Protein AF-0000000087712446 (afdb_homodimer)

Foldseek 3Di:
DPPPPAADEEEPLVCVVPVCVCVSPPSYHYHYQDPQLVVQLVVLQVQCVVVPHHDDSSVSSRQSVCLVVVHAAEDPDCRVVSSCVSPVSHHYHYDD/DPPPPAADEEEPLVCVVPVCVCVSPPSYHYHYQDPQLVVQLVVLQVQCVVVPHHDDSSVSSRQSVCLVVVHAAEDPDCRVVSSCVSPVSHHYHYDD

Radius of gyration: 17.97 Å; Cα contacts (8 Å, |Δi|>4): 271; chains: 2; bounding box: 41×55×54 Å

Nearest PDB structures (foldseek):
  1y82-assembly2_D  TM=8.405E-01  e=2.253E-04  Pyrococcus furiosus
  5ecw-assembly1_B  TM=8.403E-01  e=4.243E-04  Shigella flexneri
  5ecw-assembly1_A  TM=8.341E-01  e=5.466E-04  Shigella flexneri
  3tnd-assembly1_G  TM=8.362E-01  e=1.505E-03  Shigella flexneri
  3zvk-assembly1_B  TM=7.683E-01  e=2.200E-03  Rickettsia felis

InterPro domains:
  IPR029060 PIN-like domain superfamily [SSF88723] (7-86)

Solvent-accessible surface area (backbone atoms only — not comparable to full-atom values): 11220 Å² total; per-residue (Å²): 129,85,76,73,73,80,58,51,75,51,36,50,70,57,38,46,78,39,57,72,62,62,75,53,46,90,43,49,42,72,42,71,83,48,72,69,24,51,55,46,23,35,54,51,42,55,52,28,46,74,74,71,55,71,63,61,64,67,58,42,38,51,48,25,45,25,43,78,65,74,38,69,44,74,47,76,60,66,61,56,55,58,49,26,73,76,43,70,76,48,41,76,38,70,66,128,129,84,74,72,74,79,59,52,77,51,36,51,70,55,37,46,77,42,56,73,61,60,75,52,47,91,42,49,41,72,42,73,83,48,72,68,23,48,54,47,23,33,54,51,42,55,52,29,46,72,72,70,55,71,64,62,65,68,59,42,38,51,47,25,45,26,42,79,66,75,37,70,43,73,47,75,59,68,62,57,55,58,50,27,74,78,43,70,75,48,41,78,38,70,66,126

Structure (mmCIF, N/CA/C/O backbone):
data_AF-0000000087712446-model_v1
#
loop_
_entity.id
_entity.type
_entity.pdbx_description
1 polymer 'PIN domain-containing protein'
#
loop_
_atom_site.group_PDB
_atom_site.id
_atom_site.type_symbol
_atom_site.label_atom_id
_atom_site.label_alt_id
_atom_site.label_comp_id
_atom_site.label_asym_id
_atom_site.label_entity_id
_atom_site.label_seq_id
_atom_site.pdbx_PDB_ins_code
_atom_site.Cartn_x
_atom_site.Cartn_y
_atom_site.Cartn_z
_atom_site.occupancy
_atom_site.B_iso_or_equiv
_atom_site.auth_seq_id
_atom_site.auth_comp_id
_atom_site.auth_asym_id
_atom_site.auth_atom_id
_atom_site.pdbx_PDB_model_num
ATOM 1 N N . MET A 1 1 ? -7.48 21.234 33.156 1 54.44 1 MET A N 1
ATOM 2 C CA . MET A 1 1 ? -6.992 20.047 32.438 1 54.44 1 MET A CA 1
ATOM 3 C C . MET A 1 1 ? -7.168 20.203 30.938 1 54.44 1 MET A C 1
ATOM 5 O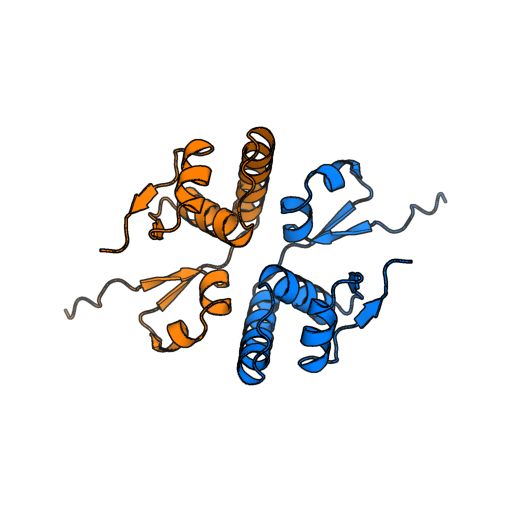 O . MET A 1 1 ? -8.297 20.312 30.453 1 54.44 1 MET A O 1
ATOM 9 N N . GLN A 1 2 ? -6.258 20.859 30.203 1 62.53 2 GLN A N 1
ATOM 10 C CA . GLN A 1 2 ? -6.379 21.219 28.781 1 62.53 2 GLN A CA 1
ATOM 11 C C . GLN A 1 2 ? -6.672 19.984 27.938 1 62.53 2 GLN A C 1
ATOM 13 O O . GLN A 1 2 ? -5.922 19 27.969 1 62.53 2 GLN A O 1
ATOM 18 N N . GLU A 1 3 ? -7.824 19.703 27.719 1 66.38 3 GLU A N 1
ATOM 19 C CA . GLU A 1 3 ? -8.281 18.562 26.953 1 66.38 3 GLU A CA 1
ATOM 20 C C . GLU A 1 3 ? -7.605 18.5 25.578 1 66.38 3 GLU A C 1
ATOM 22 O O . GLU A 1 3 ? -7.742 19.422 24.781 1 66.38 3 GLU A O 1
ATOM 27 N N . LYS A 1 4 ? -6.43 17.922 25.484 1 73.19 4 LYS A N 1
ATOM 28 C CA . LYS A 1 4 ? -5.766 17.812 24.188 1 73.19 4 LYS A CA 1
ATOM 29 C C . LYS A 1 4 ? -6.719 17.25 23.141 1 73.19 4 LYS A C 1
ATOM 31 O O . LYS A 1 4 ? -7.375 16.234 23.359 1 73.19 4 LYS A O 1
ATOM 36 N N . PRO A 1 5 ? -6.953 18.031 22.125 1 84.75 5 PRO A N 1
ATOM 37 C CA . PRO A 1 5 ? -7.836 17.547 21.062 1 84.75 5 PRO A CA 1
ATOM 38 C C . PRO A 1 5 ? -7.453 16.141 20.578 1 84.75 5 PRO A C 1
ATOM 40 O O . PRO A 1 5 ? -6.285 15.75 20.672 1 84.75 5 PRO A O 1
ATOM 43 N N . ASP A 1 6 ? -8.453 15.297 20.312 1 90.38 6 ASP A N 1
ATOM 44 C CA . ASP A 1 6 ? -8.227 13.977 19.734 1 90.38 6 ASP A CA 1
ATOM 45 C C . ASP A 1 6 ? -7.301 14.055 18.531 1 90.38 6 ASP A C 1
ATOM 47 O O . ASP A 1 6 ? -7.43 14.953 17.703 1 90.38 6 ASP A O 1
ATOM 51 N N . PRO A 1 7 ? -6.336 13.305 18.453 1 94.88 7 PRO A N 1
ATOM 52 C CA . PRO A 1 7 ? -5.422 13.344 17.312 1 94.88 7 PRO A CA 1
ATOM 53 C C . PRO A 1 7 ? -6.121 13.039 15.992 1 94.88 7 PRO A C 1
ATOM 55 O O . PRO A 1 7 ? -7.145 12.344 15.977 1 94.88 7 PRO A O 1
ATOM 58 N N . ILE A 1 8 ? -5.668 13.625 14.898 1 95.88 8 ILE A N 1
ATOM 59 C CA . ILE A 1 8 ? -6.043 13.219 13.555 1 95.88 8 ILE A CA 1
ATOM 60 C C . ILE A 1 8 ? -5.383 11.883 13.211 1 95.88 8 ILE A C 1
ATOM 62 O O . ILE A 1 8 ? -4.156 11.75 13.289 1 95.88 8 ILE A O 1
ATOM 66 N N . VAL A 1 9 ? -6.199 10.883 12.914 1 97.75 9 VAL A N 1
ATOM 67 C CA . VAL A 1 9 ? -5.68 9.547 12.633 1 97.75 9 VAL A CA 1
ATOM 68 C C . VAL A 1 9 ? -5.578 9.336 11.125 1 97.75 9 VAL A C 1
ATOM 70 O O . VAL A 1 9 ? -6.52 9.625 10.391 1 97.75 9 VAL A O 1
ATOM 73 N N . THR A 1 10 ? -4.496 8.867 10.688 1 97.81 10 THR A N 1
ATOM 74 C CA . THR A 1 10 ? -4.32 8.469 9.297 1 97.81 10 THR A CA 1
ATOM 75 C C . THR A 1 10 ? -3.393 7.258 9.195 1 97.81 10 THR A C 1
ATOM 77 O O . THR A 1 10 ? -3.135 6.582 10.195 1 97.81 10 THR A O 1
ATOM 80 N N . THR A 1 11 ? -2.992 6.812 8.039 1 98.56 11 THR A N 1
ATOM 81 C CA . THR A 1 11 ? -2.078 5.695 7.836 1 98.56 11 THR A CA 1
ATOM 82 C C . THR A 1 11 ? -0.792 6.16 7.16 1 98.56 11 THR A C 1
ATOM 84 O O . THR A 1 11 ? -0.763 7.223 6.535 1 98.56 11 THR A O 1
ATOM 87 N N . ILE A 1 12 ? 0.191 5.344 7.199 1 98.81 12 ILE A N 1
ATOM 88 C CA . ILE A 1 12 ? 1.468 5.664 6.57 1 98.81 12 ILE A CA 1
ATOM 89 C C . ILE A 1 12 ? 1.293 5.75 5.059 1 98.81 12 ILE A C 1
ATOM 91 O O . ILE A 1 12 ? 1.946 6.562 4.395 1 98.81 12 ILE A O 1
ATOM 95 N N . LEU A 1 13 ? 0.364 4.969 4.543 1 98.56 13 LEU A N 1
ATOM 96 C CA . LEU A 1 13 ? 0.126 5 3.105 1 98.56 13 LEU A CA 1
ATOM 97 C C . LEU A 1 13 ? -0.417 6.359 2.672 1 98.56 13 LEU A C 1
ATOM 99 O O . LEU A 1 13 ? -0.005 6.898 1.643 1 98.56 13 LEU A O 1
ATOM 103 N N . ASN A 1 14 ? -1.326 6.98 3.49 1 97.25 14 ASN A N 1
ATOM 104 C CA . ASN A 1 14 ? -1.856 8.305 3.191 1 97.25 14 ASN A CA 1
ATOM 105 C C . ASN A 1 14 ? -0.789 9.383 3.346 1 97.25 14 ASN A C 1
ATOM 107 O O . ASN A 1 14 ? -0.753 10.344 2.574 1 97.25 14 ASN A O 1
ATOM 111 N N . VAL A 1 15 ? 0.08 9.242 4.344 1 98.38 15 VAL A N 1
ATOM 112 C CA . VAL A 1 15 ? 1.173 10.188 4.547 1 98.38 15 VAL A CA 1
ATOM 113 C C . VAL A 1 15 ? 2.105 10.172 3.338 1 98.38 15 VAL A C 1
ATOM 115 O O . VAL A 1 15 ? 2.529 11.227 2.859 1 98.38 15 VAL A O 1
ATOM 118 N N . ILE A 1 16 ? 2.371 8.969 2.855 1 98.44 16 ILE A N 1
ATOM 119 C CA . ILE A 1 16 ? 3.25 8.812 1.701 1 98.44 16 ILE A CA 1
ATOM 120 C C . ILE A 1 16 ? 2.633 9.5 0.487 1 98.44 16 ILE A C 1
ATOM 122 O O . ILE A 1 16 ? 3.334 10.164 -0.281 1 98.44 16 ILE A O 1
ATOM 126 N N . GLU A 1 17 ? 1.334 9.391 0.291 1 96.25 17 GLU A N 1
ATOM 127 C CA . GLU A 1 17 ? 0.646 10 -0.843 1 96.25 17 GLU A CA 1
ATOM 128 C C . GLU A 1 17 ? 0.577 11.523 -0.694 1 96.25 17 GLU A C 1
ATOM 130 O O . GLU A 1 17 ? 0.557 12.25 -1.69 1 96.25 17 GLU A O 1
ATOM 135 N N . TYR A 1 18 ? 0.463 11.93 0.546 1 95.69 18 TYR A N 1
ATOM 136 C CA . TYR A 1 18 ? 0.348 13.352 0.845 1 95.69 18 TYR A CA 1
ATOM 137 C C . TYR A 1 18 ? 1.253 13.734 2.01 1 95.69 18 TYR A C 1
ATOM 139 O O . TYR A 1 18 ? 0.771 14.055 3.098 1 95.69 18 TYR A O 1
ATOM 147 N N . PRO A 1 19 ? 2.564 13.867 1.724 1 96.31 19 PRO A N 1
ATOM 148 C CA . PRO A 1 19 ? 3.553 14.102 2.779 1 96.31 19 PRO A CA 1
ATOM 149 C C . PRO A 1 19 ? 3.299 15.391 3.551 1 96.31 19 PRO A C 1
ATOM 151 O O . PRO A 1 19 ? 3.596 15.469 4.746 1 96.31 19 PRO A O 1
ATOM 154 N N . PRO A 1 20 ? 2.682 16.406 3.045 1 95 20 PRO A N 1
ATOM 155 C CA . PRO A 1 20 ? 2.451 17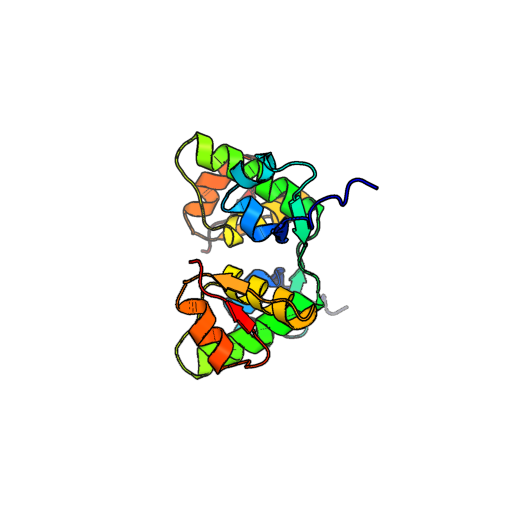.656 3.771 1 95 20 PRO A CA 1
ATOM 156 C C . PRO A 1 20 ? 1.632 17.453 5.043 1 95 20 PRO A C 1
ATOM 158 O O . PRO A 1 20 ? 1.646 18.312 5.934 1 95 20 PRO A O 1
ATOM 161 N N . ILE A 1 21 ? 0.891 16.359 5.156 1 96.75 21 ILE A N 1
ATOM 162 C CA . ILE A 1 21 ? 0.076 16.078 6.336 1 96.75 21 ILE A CA 1
ATOM 163 C C . ILE A 1 21 ? 0.973 15.961 7.566 1 96.75 21 ILE A C 1
ATOM 165 O O . ILE A 1 21 ? 0.502 16.094 8.695 1 96.75 21 ILE A O 1
ATOM 169 N N . LEU A 1 22 ? 2.252 15.719 7.379 1 96.25 22 LEU A N 1
ATOM 170 C CA . LEU A 1 22 ? 3.211 15.617 8.477 1 96.25 22 LEU A CA 1
ATOM 171 C C . LEU A 1 22 ? 3.324 16.938 9.227 1 96.25 22 LEU A C 1
ATOM 173 O O . LEU A 1 22 ? 3.812 16.969 10.359 1 96.25 22 LEU A O 1
ATOM 177 N N . ASP A 1 23 ? 2.887 17.984 8.602 1 96.31 23 ASP A N 1
ATOM 178 C CA . ASP A 1 23 ? 2.951 19.312 9.227 1 96.31 23 ASP A CA 1
ATOM 179 C C . ASP A 1 23 ? 2.049 19.375 10.461 1 96.31 23 ASP A C 1
ATOM 181 O O . ASP A 1 23 ? 2.201 20.266 11.297 1 96.31 23 ASP A O 1
ATOM 185 N N . LEU A 1 24 ? 1.159 18.453 10.539 1 96.12 24 LEU A N 1
ATOM 186 C CA . LEU A 1 24 ? 0.282 18.391 11.703 1 96.12 24 LEU A CA 1
ATOM 187 C C . LEU A 1 24 ? 1.06 17.984 12.953 1 96.12 24 LEU A C 1
ATOM 189 O O . LEU A 1 24 ? 0.589 18.188 14.07 1 96.12 24 LEU A O 1
ATOM 193 N N . GLY A 1 25 ? 2.156 17.422 12.797 1 94.38 25 GLY A N 1
ATOM 194 C CA . GLY A 1 25 ? 3.049 17.109 13.898 1 94.38 25 GLY A CA 1
ATOM 195 C C . GLY A 1 25 ? 2.418 16.203 14.938 1 94.38 25 GLY A C 1
ATOM 196 O O . GLY A 1 25 ? 1.869 15.148 14.602 1 94.38 25 GLY A O 1
ATOM 197 N N . GLY A 1 26 ? 2.475 16.734 16.172 1 93.75 26 GLY A N 1
ATOM 198 C CA . GLY A 1 26 ? 2.027 15.953 17.312 1 93.75 26 GLY A CA 1
ATOM 199 C C . GLY A 1 26 ? 0.537 15.672 17.297 1 93.75 26 GLY A C 1
ATOM 200 O O . GLY A 1 26 ? 0.047 14.844 18.078 1 93.75 26 GLY A O 1
ATOM 201 N N . LYS A 1 27 ? -0.217 16.266 16.484 1 96.31 27 LYS A N 1
ATOM 202 C CA . LYS A 1 27 ? -1.658 16.062 16.375 1 96.31 27 LYS A CA 1
ATOM 203 C C . LYS A 1 27 ? -1.974 14.875 15.461 1 96.31 27 LYS A C 1
ATOM 205 O O . LYS A 1 27 ? -3.131 14.461 15.352 1 96.31 27 LYS A O 1
ATOM 210 N N . LEU A 1 28 ? -0.964 14.375 14.82 1 97.44 28 LEU A N 1
ATOM 211 C CA . LEU A 1 28 ? -1.136 13.312 13.828 1 97.44 28 LEU A CA 1
ATOM 212 C C . LEU A 1 28 ? -0.778 11.953 14.422 1 97.44 28 LEU A C 1
ATOM 214 O O . LEU A 1 28 ? 0.267 11.805 15.055 1 97.44 28 LEU A O 1
ATOM 218 N N . LEU A 1 29 ? -1.664 11.008 14.297 1 97.62 29 LEU A N 1
ATOM 219 C CA . LEU A 1 29 ? -1.385 9.609 14.586 1 97.62 29 LEU A CA 1
ATOM 220 C C . LEU A 1 29 ? -1.364 8.781 13.305 1 97.62 29 LEU A C 1
ATOM 222 O O . LEU A 1 29 ? -2.357 8.734 12.578 1 97.62 29 LEU A O 1
ATOM 226 N N . VAL A 1 30 ? -0.281 8.125 13.086 1 98.5 30 VAL A N 1
ATOM 227 C CA . VAL A 1 30 ? -0.092 7.402 11.836 1 98.5 30 VAL A CA 1
ATOM 228 C C . VAL A 1 30 ? -0.141 5.898 12.094 1 98.5 30 VAL A C 1
ATOM 230 O O . VAL A 1 30 ? 0.651 5.371 12.875 1 98.5 30 VAL A O 1
ATOM 233 N N . ILE A 1 31 ? -0.982 5.211 11.445 1 98.62 31 ILE A N 1
ATOM 234 C CA . ILE A 1 31 ? -1.147 3.766 11.57 1 98.62 31 ILE A CA 1
ATOM 235 C C . ILE A 1 31 ? -0.39 3.061 10.445 1 98.62 31 ILE A C 1
ATOM 237 O O . ILE A 1 31 ? -0.459 3.473 9.289 1 98.62 31 ILE A O 1
ATOM 241 N N . TYR A 1 32 ? 0.349 2.053 10.766 1 98.81 32 TYR A N 1
ATOM 242 C CA . TYR A 1 32 ? 0.987 1.162 9.805 1 98.81 32 TYR A CA 1
ATOM 243 C C . TYR A 1 32 ? 0.174 -0.114 9.617 1 98.81 32 TYR A C 1
ATOM 245 O O . TYR A 1 32 ? -0.358 -0.665 10.586 1 98.81 32 TYR A O 1
ATOM 253 N N . PRO A 1 33 ? 0.073 -0.553 8.352 1 98.75 33 PRO A N 1
ATOM 254 C CA . PRO A 1 33 ? -0.663 -1.803 8.141 1 98.75 33 PRO A CA 1
ATOM 255 C C . PRO A 1 33 ? 0.001 -2.998 8.828 1 98.75 33 PRO A C 1
ATOM 257 O O . PRO A 1 33 ? 1.23 -3.07 8.891 1 98.75 33 PRO A O 1
ATOM 260 N N . THR A 1 34 ? -0.783 -3.934 9.281 1 98.56 34 THR A N 1
ATOM 261 C CA . THR A 1 34 ? -0.332 -5.203 9.844 1 98.56 34 THR A CA 1
ATOM 262 C C . THR A 1 34 ? -0.577 -6.348 8.867 1 98.56 34 THR A C 1
ATOM 264 O O . THR A 1 34 ? -1.21 -6.156 7.824 1 98.56 34 THR A O 1
ATOM 267 N N . LYS A 1 35 ? 0.029 -7.48 9.25 1 98.5 35 LYS A N 1
ATOM 268 C CA . LYS A 1 35 ? -0.228 -8.672 8.453 1 98.5 35 LYS A CA 1
ATOM 269 C C . LYS A 1 35 ? -1.726 -8.945 8.328 1 98.5 35 LYS A C 1
ATOM 271 O O . LYS A 1 35 ? -2.213 -9.289 7.25 1 98.5 35 LYS A O 1
ATOM 276 N N . GLU A 1 36 ? -2.461 -8.773 9.43 1 98.69 36 GLU A N 1
ATOM 277 C CA . GLU A 1 36 ? -3.904 -9 9.438 1 98.69 36 GLU A CA 1
ATOM 278 C C . GLU A 1 36 ? -4.617 -8.031 8.492 1 98.69 36 GLU A C 1
ATOM 280 O O . GLU A 1 36 ? -5.605 -8.398 7.852 1 98.69 36 GLU A O 1
ATOM 285 N N . ASP A 1 37 ? -4.133 -6.828 8.43 1 98.88 37 ASP A N 1
ATOM 286 C CA . ASP A 1 37 ? -4.715 -5.859 7.504 1 98.88 37 ASP A CA 1
ATOM 287 C C . ASP A 1 37 ? -4.547 -6.316 6.055 1 98.88 37 ASP A C 1
ATOM 289 O O . ASP A 1 37 ? -5.477 -6.203 5.254 1 98.88 37 ASP A O 1
ATOM 293 N N . TYR A 1 38 ? -3.412 -6.848 5.715 1 98.88 38 TYR A N 1
ATOM 294 C CA . TYR A 1 38 ? -3.156 -7.293 4.352 1 98.88 38 TYR A CA 1
ATOM 295 C C . TYR A 1 38 ? -3.979 -8.531 4.02 1 98.88 38 TYR A C 1
ATOM 297 O O . TYR A 1 38 ? -4.449 -8.688 2.889 1 98.88 38 TYR A O 1
ATOM 305 N N . GLU A 1 39 ? -4.082 -9.398 5 1 98.69 39 GLU A N 1
ATOM 306 C CA . GLU A 1 39 ? -4.887 -10.594 4.77 1 98.69 39 GLU A CA 1
ATOM 307 C C . GLU A 1 39 ? -6.34 -10.234 4.477 1 98.69 39 GLU A C 1
ATOM 309 O O . GLU A 1 39 ? -6.953 -10.805 3.568 1 98.69 39 GLU A O 1
ATOM 314 N N . LEU A 1 40 ? -6.832 -9.336 5.254 1 98.88 40 LEU A N 1
ATOM 315 C CA . LEU A 1 40 ? -8.188 -8.867 4.977 1 98.88 40 LEU A CA 1
ATOM 316 C C . LEU A 1 40 ? -8.258 -8.188 3.613 1 98.88 40 LEU A C 1
ATOM 318 O O . LEU A 1 40 ? -9.211 -8.383 2.861 1 98.88 40 LEU A O 1
ATOM 322 N N . THR A 1 41 ? -7.27 -7.359 3.273 1 98.88 41 THR A N 1
ATOM 323 C CA . THR A 1 41 ? -7.199 -6.688 1.981 1 98.88 41 THR A CA 1
ATOM 324 C C . THR A 1 41 ? -7.27 -7.699 0.842 1 98.88 41 THR A C 1
ATOM 326 O O . THR A 1 41 ? -8.016 -7.508 -0.121 1 98.88 41 THR A O 1
ATOM 329 N N . LEU A 1 42 ? -6.512 -8.758 0.997 1 98.81 42 LEU A N 1
ATOM 330 C CA . LEU A 1 42 ? -6.488 -9.797 -0.029 1 98.81 42 LEU A CA 1
ATOM 331 C C . LEU A 1 42 ? -7.871 -10.406 -0.219 1 98.81 42 LEU A C 1
ATOM 333 O O . LEU A 1 42 ? -8.328 -10.578 -1.351 1 98.81 42 LEU A O 1
ATOM 337 N N . ARG A 1 43 ? -8.523 -10.695 0.861 1 98.56 43 ARG A N 1
ATOM 338 C CA . ARG A 1 43 ? -9.859 -11.273 0.799 1 98.56 43 ARG A CA 1
ATOM 339 C C . ARG A 1 43 ? -10.828 -10.32 0.102 1 98.56 43 ARG A C 1
ATOM 341 O O . ARG A 1 43 ? -11.594 -10.742 -0.775 1 98.56 43 ARG A O 1
ATOM 348 N N . ILE A 1 44 ? -10.805 -9.117 0.482 1 98.62 44 ILE A N 1
ATOM 349 C CA . ILE A 1 44 ? -11.703 -8.117 -0.089 1 98.62 44 ILE A CA 1
ATOM 350 C C . ILE A 1 44 ? -11.406 -7.945 -1.577 1 98.62 44 ILE A C 1
ATOM 352 O O . ILE A 1 44 ? -12.32 -7.875 -2.396 1 98.62 44 ILE A O 1
ATOM 356 N N . MET A 1 45 ? -10.109 -7.902 -1.952 1 98.31 45 MET A N 1
ATOM 357 C CA . MET A 1 45 ? -9.719 -7.746 -3.352 1 98.31 45 MET A CA 1
ATOM 358 C C . MET A 1 45 ? -10.211 -8.922 -4.188 1 98.31 45 MET A C 1
ATOM 360 O O . MET A 1 45 ? -10.672 -8.742 -5.316 1 98.31 45 MET A O 1
ATOM 364 N N . ILE A 1 46 ? -10.117 -10.102 -3.666 1 97.88 46 ILE A N 1
ATOM 365 C CA . ILE A 1 46 ? -10.602 -11.281 -4.367 1 97.88 46 ILE A CA 1
ATOM 366 C C . ILE A 1 46 ? -12.094 -11.141 -4.66 1 97.88 46 ILE A C 1
ATOM 368 O O . ILE A 1 46 ? -12.539 -11.414 -5.777 1 97.88 46 ILE A O 1
ATOM 372 N N . GLU A 1 47 ? -12.852 -10.672 -3.695 1 97.81 47 GLU A N 1
ATOM 373 C CA . GLU A 1 47 ? -14.281 -10.484 -3.873 1 97.81 47 GLU A CA 1
ATOM 374 C C . GLU A 1 47 ? -14.578 -9.367 -4.871 1 97.81 47 GLU A C 1
ATOM 376 O O . GLU A 1 47 ? -15.484 -9.484 -5.699 1 97.81 47 GLU A O 1
ATOM 381 N N . LEU A 1 48 ? -13.859 -8.258 -4.754 1 97.88 48 LEU A N 1
ATOM 382 C CA . LEU A 1 48 ? -14.039 -7.148 -5.684 1 97.88 48 LEU A CA 1
ATOM 383 C C . LEU A 1 48 ? -13.797 -7.598 -7.121 1 97.88 48 LEU A C 1
ATOM 385 O O . LEU A 1 48 ? -14.539 -7.211 -8.031 1 97.88 48 LEU A O 1
ATOM 389 N N . ARG A 1 49 ? -12.797 -8.359 -7.297 1 96.62 49 ARG A N 1
ATOM 390 C CA . ARG A 1 49 ? -12.484 -8.859 -8.633 1 96.62 49 ARG A CA 1
ATOM 391 C C . ARG A 1 49 ? -13.602 -9.766 -9.148 1 96.62 49 ARG A C 1
ATOM 393 O O . ARG A 1 49 ? -13.953 -9.711 -10.328 1 96.62 49 ARG A O 1
ATOM 400 N N . LYS A 1 50 ? -14.133 -10.562 -8.297 1 96.38 50 LYS A N 1
ATOM 401 C CA . LYS A 1 50 ? -15.219 -11.477 -8.664 1 96.38 50 LYS A CA 1
ATOM 402 C C . LYS A 1 50 ? -16.422 -10.703 -9.203 1 96.38 50 LYS A C 1
ATOM 404 O O . LYS A 1 50 ? -17.094 -11.164 -10.133 1 96.38 50 LYS A O 1
ATOM 409 N N . VAL A 1 51 ? -16.656 -9.586 -8.633 1 95.81 51 VAL A N 1
ATOM 410 C CA . VAL A 1 51 ? -17.859 -8.844 -9.016 1 95.81 51 VAL A CA 1
ATOM 411 C C . VAL A 1 51 ? -17.5 -7.809 -10.078 1 95.81 51 VAL A C 1
ATOM 413 O O . VAL A 1 51 ? -18.328 -6.957 -10.422 1 95.81 51 VAL A O 1
ATOM 416 N N . GLY A 1 52 ? -16.25 -7.703 -10.516 1 94.94 52 GLY A N 1
ATOM 417 C CA . GLY A 1 52 ? -15.836 -6.922 -11.672 1 94.94 52 GLY A CA 1
ATOM 418 C C . GLY A 1 52 ? -15.508 -5.48 -11.328 1 94.94 52 GLY A C 1
ATOM 419 O O . GLY A 1 52 ? -15.625 -4.594 -12.18 1 94.94 52 GLY A O 1
ATOM 420 N N . THR A 1 53 ? -15.188 -5.191 -10.055 1 94.81 53 THR A N 1
ATOM 421 C CA . THR A 1 53 ? -14.906 -3.822 -9.641 1 94.81 53 THR A CA 1
ATOM 422 C C . THR A 1 53 ? -13.641 -3.756 -8.805 1 94.81 53 THR A C 1
ATOM 424 O O . THR A 1 53 ? -13.68 -3.35 -7.637 1 94.81 53 THR A O 1
ATOM 427 N N . PRO A 1 54 ? -12.523 -4.219 -9.422 1 94.38 54 PRO A N 1
ATOM 428 C CA . PRO A 1 54 ? -11.297 -4.059 -8.641 1 94.38 54 PRO A CA 1
ATOM 429 C C . PRO A 1 54 ? -10.977 -2.598 -8.336 1 94.38 54 PRO A C 1
ATOM 431 O O . PRO A 1 54 ? -11.219 -1.722 -9.172 1 94.38 54 PRO A O 1
ATOM 434 N N . VAL A 1 55 ? -10.508 -2.281 -7.109 1 96.06 55 VAL A N 1
ATOM 435 C CA . VAL A 1 55 ? -10.219 -0.948 -6.59 1 96.06 55 VAL A CA 1
ATOM 436 C C . VAL A 1 55 ? -8.727 -0.815 -6.293 1 96.06 55 VAL A C 1
ATOM 438 O O . VAL A 1 55 ? -8.023 -1.818 -6.184 1 96.06 55 VAL A O 1
ATOM 441 N N . ASN A 1 56 ? -8.258 0.365 -6.254 1 95.81 56 ASN A N 1
ATOM 442 C CA . ASN A 1 56 ? -6.863 0.629 -5.895 1 95.81 56 ASN A CA 1
ATOM 443 C C . ASN A 1 56 ? -6.477 -0.071 -4.594 1 95.81 56 ASN A C 1
ATOM 445 O O . ASN A 1 56 ? -7.211 -0.005 -3.607 1 95.81 56 ASN A O 1
ATOM 449 N N . VAL A 1 57 ? -5.336 -0.766 -4.637 1 97.69 57 VAL A N 1
ATOM 450 C CA . VAL A 1 57 ? -4.914 -1.583 -3.502 1 97.69 57 VAL A CA 1
ATOM 451 C C . VAL A 1 57 ? -4.77 -0.709 -2.258 1 97.69 57 VAL A C 1
ATOM 453 O O . VAL A 1 57 ? -5.129 -1.127 -1.154 1 97.69 57 VA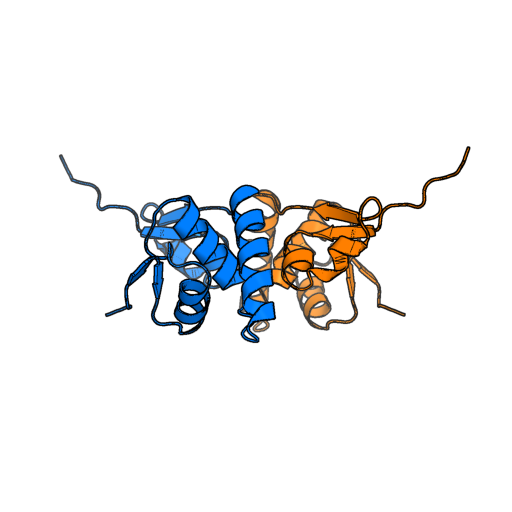L A O 1
ATOM 456 N N . VAL A 1 58 ? -4.25 0.509 -2.402 1 98 58 VAL A N 1
ATOM 457 C CA . VAL A 1 58 ? -4.043 1.396 -1.264 1 98 58 VAL A CA 1
ATOM 458 C C . VAL A 1 58 ? -5.379 1.67 -0.573 1 98 58 VAL A C 1
ATOM 460 O O . VAL A 1 58 ? -5.473 1.617 0.655 1 98 58 VAL A O 1
ATOM 463 N N . ASP A 1 59 ? -6.41 1.878 -1.291 1 98.06 59 ASP A N 1
ATOM 464 C CA . ASP A 1 59 ? -7.73 2.133 -0.725 1 98.06 59 ASP A CA 1
ATOM 465 C C . ASP A 1 59 ? -8.258 0.907 0.018 1 98.06 59 ASP A C 1
ATOM 467 O O . ASP A 1 59 ? -8.891 1.035 1.066 1 98.06 59 ASP A O 1
ATOM 471 N N . VAL A 1 60 ? -8.016 -0.269 -0.556 1 98.75 60 VAL A N 1
ATOM 472 C CA . VAL A 1 60 ? -8.5 -1.479 0.098 1 98.75 60 VAL A CA 1
ATOM 473 C C . VAL A 1 60 ? -7.727 -1.716 1.391 1 98.75 60 VAL A C 1
ATOM 475 O O . VAL A 1 60 ? -8.297 -2.148 2.396 1 98.75 60 VAL A O 1
ATOM 478 N N . VAL A 1 61 ? -6.441 -1.454 1.384 1 98.88 61 VAL A N 1
ATOM 479 C CA . VAL A 1 61 ? -5.648 -1.565 2.605 1 98.88 61 VAL A CA 1
ATOM 480 C C . VAL A 1 61 ? -6.188 -0.601 3.658 1 98.88 61 VAL A C 1
ATOM 482 O O . VAL A 1 61 ? -6.359 -0.976 4.82 1 98.88 61 VAL A O 1
ATOM 485 N N . LEU A 1 62 ? -6.457 0.646 3.236 1 98.69 62 LEU A N 1
ATOM 486 C CA . LEU A 1 62 ? -7.02 1.63 4.156 1 98.69 62 LEU A CA 1
ATOM 487 C C . LEU A 1 62 ? -8.328 1.133 4.75 1 98.69 62 LEU A C 1
ATOM 489 O O . LEU A 1 62 ? -8.547 1.224 5.961 1 98.69 62 LEU A O 1
ATOM 493 N N . ALA A 1 63 ? -9.18 0.632 3.926 1 98.88 63 ALA A N 1
ATOM 494 C CA . ALA A 1 63 ? -10.453 0.087 4.387 1 98.88 63 ALA A CA 1
ATOM 495 C C .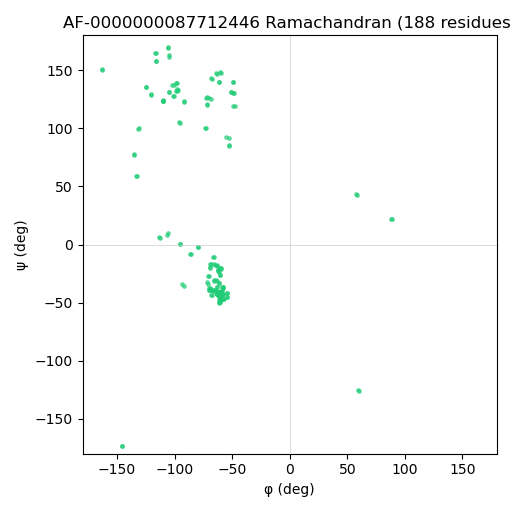 ALA A 1 63 ? -10.234 -1.065 5.363 1 98.88 63 ALA A C 1
ATOM 497 O O . ALA A 1 63 ? -10.914 -1.156 6.387 1 98.88 63 ALA A O 1
ATOM 498 N N . SER A 1 64 ? -9.312 -1.949 5.035 1 98.94 64 SER A N 1
ATOM 499 C CA . SER A 1 64 ? -9.008 -3.098 5.887 1 98.94 64 SER A CA 1
ATOM 500 C C . SER A 1 64 ? -8.523 -2.654 7.262 1 98.94 64 SER A C 1
ATOM 502 O O . SER A 1 64 ? -8.914 -3.23 8.281 1 98.94 64 SER A O 1
ATOM 504 N N . ILE A 1 65 ? -7.68 -1.621 7.277 1 98.94 65 ILE A N 1
ATOM 505 C CA . ILE A 1 65 ? -7.211 -1.053 8.539 1 98.94 65 ILE A CA 1
ATOM 506 C C . ILE A 1 65 ? -8.398 -0.534 9.344 1 98.94 65 ILE A C 1
ATOM 508 O O . ILE A 1 65 ? -8.508 -0.809 10.539 1 98.94 65 ILE A O 1
ATOM 512 N N . ALA A 1 66 ? -9.242 0.245 8.711 1 98.81 66 ALA A N 1
ATOM 513 C CA . ALA A 1 66 ? -10.406 0.815 9.383 1 98.81 66 ALA A CA 1
ATOM 514 C C . ALA A 1 66 ? -11.312 -0.282 9.945 1 98.81 66 ALA A C 1
ATOM 516 O O . ALA A 1 66 ? -11.734 -0.218 11.102 1 98.81 66 ALA A O 1
ATOM 517 N N . ILE A 1 67 ? -11.609 -1.297 9.148 1 98.88 67 ILE A N 1
ATOM 518 C CA . ILE A 1 67 ? -12.484 -2.395 9.547 1 98.88 67 ILE A CA 1
ATOM 519 C C . ILE A 1 67 ? -11.883 -3.125 10.742 1 98.88 67 ILE A C 1
ATOM 521 O O . ILE A 1 67 ? -12.562 -3.344 11.75 1 98.88 67 ILE A O 1
ATOM 525 N N . ASN A 1 68 ? -10.562 -3.492 10.625 1 98.81 68 ASN A N 1
ATOM 526 C CA . ASN A 1 68 ? -9.898 -4.266 11.672 1 98.81 68 ASN A CA 1
ATOM 527 C C . ASN A 1 68 ? -9.859 -3.504 12.992 1 98.81 68 ASN A C 1
ATOM 529 O O . ASN A 1 68 ? -9.773 -4.113 14.062 1 98.81 68 ASN A O 1
ATOM 533 N N . ARG A 1 69 ? -9.969 -2.219 12.914 1 98.5 69 ARG A N 1
ATOM 534 C CA . ARG A 1 69 ? -9.828 -1.412 14.125 1 98.5 69 ARG A CA 1
ATOM 535 C C . ARG A 1 69 ? -11.148 -0.735 14.484 1 98.5 69 ARG A C 1
ATOM 537 O O . ARG A 1 69 ? -11.188 0.145 15.344 1 98.5 69 ARG A O 1
ATOM 544 N N . ASN A 1 70 ? -12.227 -1.061 13.773 1 98.31 70 ASN A N 1
ATOM 545 C CA . ASN A 1 70 ? -13.555 -0.496 13.992 1 98.31 70 ASN A CA 1
ATOM 546 C C . ASN A 1 70 ? -13.547 1.025 13.875 1 98.31 70 ASN A C 1
ATOM 548 O O . ASN A 1 70 ? -14.094 1.722 14.727 1 98.31 70 ASN A O 1
ATOM 552 N N . MET A 1 71 ? -12.883 1.47 12.922 1 98.25 71 MET A N 1
ATOM 553 C CA . MET A 1 71 ? -12.805 2.9 12.641 1 98.25 71 MET A CA 1
ATOM 554 C C . MET A 1 71 ? -13.656 3.268 11.438 1 98.25 71 MET A C 1
ATOM 556 O O . MET A 1 71 ? -14.016 2.402 10.633 1 98.25 71 MET A O 1
ATOM 560 N N . VAL A 1 72 ? -13.945 4.543 11.352 1 98.25 72 VAL A N 1
ATOM 561 C CA . VAL A 1 72 ? -14.711 5.078 10.227 1 98.25 72 VAL A CA 1
ATOM 562 C C . VAL A 1 72 ? -13.766 5.742 9.227 1 98.25 72 VAL A C 1
ATOM 564 O O . VAL A 1 72 ? -12.828 6.438 9.617 1 98.25 72 VAL A O 1
ATOM 567 N N . VAL A 1 73 ? -13.961 5.535 7.969 1 98.19 73 VAL A N 1
ATOM 568 C CA . VAL A 1 73 ? -13.211 6.219 6.922 1 98.19 73 VAL A CA 1
ATOM 569 C C . VAL A 1 73 ? -13.945 7.484 6.496 1 98.19 73 VAL A C 1
ATOM 571 O O . VAL A 1 73 ? -15.125 7.43 6.129 1 98.19 73 VAL A O 1
ATOM 574 N N . VAL A 1 74 ? -13.266 8.578 6.598 1 97.25 74 VAL A N 1
ATOM 575 C CA . VAL A 1 74 ? -13.836 9.836 6.125 1 97.25 74 VAL A CA 1
ATOM 576 C C . VAL A 1 74 ? -13.352 10.117 4.707 1 97.25 74 VAL A C 1
ATOM 578 O O . VAL A 1 74 ? -12.172 10.43 4.496 1 97.25 74 VAL A O 1
ATOM 581 N N . SER A 1 75 ? -14.148 9.938 3.754 1 96.38 75 SER A N 1
ATOM 582 C CA . SER A 1 75 ? -13.789 10.07 2.348 1 96.38 75 SER A CA 1
ATOM 583 C C . SER A 1 75 ? -15.023 10.211 1.471 1 96.38 75 SER A C 1
ATOM 585 O O . SER A 1 75 ? -16.109 9.734 1.831 1 96.38 75 SER A O 1
ATOM 587 N N . ASN A 1 76 ? -14.867 10.938 0.327 1 96.31 76 ASN A N 1
ATOM 588 C CA . ASN A 1 76 ? -15.93 10.992 -0.669 1 96.31 76 ASN A CA 1
ATOM 589 C C . ASN A 1 76 ? -15.594 10.156 -1.898 1 96.31 76 ASN A C 1
ATOM 591 O O . ASN A 1 76 ? -16.25 10.273 -2.934 1 96.31 76 ASN A O 1
ATOM 595 N N . ASP A 1 77 ? -14.562 9.367 -1.862 1 96.06 77 ASP A N 1
ATOM 596 C CA . ASP A 1 77 ? -14.148 8.531 -2.988 1 96.06 77 ASP A CA 1
ATOM 597 C C . ASP A 1 77 ? -15.109 7.355 -3.176 1 96.06 77 ASP A C 1
ATOM 599 O O . ASP A 1 77 ? -15.344 6.578 -2.246 1 96.06 77 ASP A O 1
ATOM 603 N N . LYS A 1 78 ? -15.648 7.176 -4.355 1 95.88 78 LYS A N 1
ATOM 604 C CA . LYS A 1 78 ? -16.625 6.137 -4.68 1 95.88 78 LYS A CA 1
ATOM 605 C C . LYS A 1 78 ? -16.016 4.746 -4.488 1 95.88 78 LYS A C 1
ATOM 607 O O . LYS A 1 78 ? -16.75 3.77 -4.309 1 95.88 78 LYS A O 1
ATOM 612 N N . ASP A 1 79 ? -14.734 4.609 -4.508 1 96.88 79 ASP A N 1
ATOM 613 C CA . ASP A 1 79 ? -14.062 3.326 -4.32 1 96.88 79 ASP A CA 1
ATOM 614 C C . ASP A 1 79 ? -14.445 2.695 -2.98 1 96.88 79 ASP A C 1
ATOM 616 O O . ASP A 1 79 ? -14.625 1.48 -2.891 1 96.88 79 ASP A O 1
ATOM 620 N N . PHE A 1 80 ? -14.594 3.521 -1.999 1 97.94 80 PHE A N 1
ATOM 621 C CA . PHE A 1 80 ? -14.922 2.984 -0.683 1 97.94 80 PHE A CA 1
ATOM 622 C C . PHE A 1 80 ? -16.344 2.441 -0.654 1 97.94 80 PHE A C 1
ATOM 624 O O . PHE A 1 80 ? -16.641 1.502 0.087 1 97.94 80 PHE A O 1
ATOM 631 N N . GLU A 1 81 ? -17.156 3.02 -1.521 1 97 81 GLU A N 1
ATOM 632 C CA . GLU A 1 81 ? -18.5 2.471 -1.631 1 97 81 GLU A CA 1
ATOM 633 C C . GLU A 1 81 ? -18.484 1.077 -2.252 1 97 81 GLU A C 1
ATOM 635 O O . GLU A 1 81 ? -19.25 0.201 -1.848 1 97 81 GLU A O 1
ATOM 640 N N . PHE A 1 82 ? -17.672 0.877 -3.203 1 97.88 82 PHE A N 1
ATOM 641 C CA . PHE A 1 82 ? -17.531 -0.447 -3.797 1 97.88 82 PHE A CA 1
ATOM 642 C C . PHE A 1 82 ? -17 -1.444 -2.771 1 97.88 82 PHE A C 1
ATOM 644 O O . PHE A 1 82 ? -17.469 -2.588 -2.719 1 97.88 82 PHE A O 1
ATOM 651 N N . ILE A 1 83 ? -16 -1.002 -1.975 1 98.56 83 ILE A N 1
ATOM 652 C CA . ILE A 1 83 ? -15.445 -1.862 -0.935 1 98.56 83 ILE A CA 1
ATOM 653 C C . ILE A 1 83 ? -16.531 -2.221 0.072 1 98.56 83 ILE A C 1
ATOM 655 O O . ILE A 1 83 ? -16.672 -3.381 0.47 1 98.56 83 ILE A O 1
ATOM 659 N N . LYS A 1 84 ? -17.328 -1.245 0.447 1 98.12 84 LYS A N 1
ATOM 660 C CA . LYS A 1 84 ? -18.375 -1.445 1.444 1 98.12 84 LYS A CA 1
ATOM 661 C C . LYS A 1 84 ? -19.391 -2.471 0.967 1 98.12 84 LYS A C 1
ATOM 663 O O . LYS A 1 84 ? -19.953 -3.211 1.773 1 98.12 84 LYS A O 1
ATOM 668 N N . LYS A 1 85 ? -19.625 -2.523 -0.273 1 97.31 85 LYS A N 1
ATOM 669 C CA . LYS A 1 85 ? -20.562 -3.482 -0.836 1 97.31 85 LYS A CA 1
ATOM 670 C C . LYS A 1 85 ? -20.094 -4.914 -0.618 1 97.31 85 LYS A C 1
ATOM 672 O O . LYS A 1 85 ? -20.906 -5.828 -0.456 1 97.31 85 LYS A O 1
ATOM 677 N N . VAL A 1 86 ? -18.781 -5.141 -0.582 1 97.56 86 VAL A N 1
ATOM 678 C CA . VAL A 1 86 ? -18.203 -6.473 -0.453 1 97.56 86 VAL A CA 1
ATOM 679 C C . VAL A 1 86 ? -17.969 -6.793 1.021 1 97.56 86 VAL A C 1
ATOM 681 O O . VAL A 1 86 ? -18.031 -7.957 1.426 1 97.56 86 VAL A O 1
ATOM 684 N N . ASP A 1 87 ? -17.609 -5.809 1.783 1 98.38 87 ASP A N 1
ATOM 685 C CA . ASP A 1 87 ? -17.453 -5.934 3.229 1 98.38 87 ASP A CA 1
ATOM 686 C C . ASP A 1 87 ? -18.188 -4.809 3.961 1 98.38 87 ASP A C 1
ATOM 688 O O . ASP A 1 87 ? -17.625 -3.727 4.156 1 98.38 87 ASP A O 1
ATOM 692 N N . ASN A 1 88 ? -19.344 -5.098 4.465 1 98.31 88 ASN A N 1
ATOM 693 C CA . ASN A 1 88 ? -20.25 -4.078 4.984 1 98.31 88 ASN A CA 1
ATOM 694 C C . ASN A 1 88 ? -19.844 -3.631 6.387 1 98.31 88 ASN A C 1
ATOM 696 O O . ASN A 1 88 ? -20.5 -2.775 6.98 1 98.31 88 ASN A O 1
ATOM 700 N N . ARG A 1 89 ? -18.828 -4.242 6.898 1 98.81 89 ARG A N 1
ATOM 701 C CA . ARG A 1 89 ? -18.312 -3.775 8.18 1 98.81 89 ARG A CA 1
ATOM 702 C C . ARG A 1 89 ? -17.656 -2.406 8.039 1 98.81 89 ARG A C 1
ATOM 704 O O . ARG A 1 89 ? -17.453 -1.703 9.031 1 98.81 89 ARG A O 1
ATOM 711 N N . LEU A 1 90 ? -17.328 -1.998 6.836 1 98.81 90 LEU A N 1
ATOM 712 C CA . LEU A 1 90 ? -16.703 -0.707 6.586 1 98.81 90 LEU A CA 1
ATOM 713 C C . LEU A 1 90 ? -17.672 0.435 6.859 1 98.81 90 LEU A C 1
ATOM 715 O O . LEU A 1 90 ? -18.797 0.433 6.352 1 98.81 90 LEU A O 1
ATOM 719 N N . GLU A 1 91 ? -17.266 1.303 7.664 1 98.56 91 GLU A N 1
ATOM 720 C CA . GLU A 1 91 ? -18.031 2.521 7.918 1 98.56 91 GLU A CA 1
ATOM 721 C C . GLU A 1 91 ? -17.391 3.723 7.223 1 98.56 91 GLU A C 1
ATOM 723 O O . GLU A 1 91 ? -16.188 3.963 7.355 1 98.56 91 GLU A O 1
ATOM 728 N N . ILE A 1 92 ? -18.281 4.465 6.516 1 98.19 92 ILE A N 1
ATOM 729 C CA . ILE A 1 92 ? -17.797 5.605 5.742 1 98.19 92 ILE A CA 1
ATOM 730 C C . ILE A 1 92 ? -18.547 6.867 6.16 1 98.19 92 ILE A C 1
ATOM 732 O O . ILE A 1 92 ? -19.766 6.828 6.379 1 98.19 92 ILE A O 1
ATOM 736 N N . GLN A 1 93 ? -17.797 7.91 6.328 1 97.44 93 GLN A N 1
ATOM 737 C CA . GLN A 1 93 ? -18.359 9.234 6.555 1 97.44 93 GLN A CA 1
ATOM 738 C C . GLN A 1 93 ? -17.922 10.219 5.473 1 97.44 93 GLN A C 1
ATOM 740 O O . GLN A 1 93 ? -16.734 10.328 5.172 1 97.44 93 GLN A O 1
ATOM 745 N N . SER A 1 94 ? -18.828 10.984 4.785 1 92.19 94 SER A N 1
ATOM 746 C CA . SER A 1 94 ? -18.516 11.945 3.73 1 92.19 94 SER A CA 1
ATOM 747 C C . SER A 1 94 ? -17.75 13.141 4.285 1 92.19 94 SER A C 1
ATOM 749 O O . SER A 1 94 ? -17.984 13.57 5.418 1 92.19 94 SER A O 1
ATOM 751 N N . GLU A 1 95 ? -16.781 13.547 3.363 1 82.31 95 GLU A N 1
ATOM 752 C CA . GLU A 1 95 ? -16.047 14.773 3.711 1 82.31 95 GLU A CA 1
ATOM 753 C C . GLU A 1 95 ? -16.938 16 3.541 1 82.31 95 GLU A C 1
ATOM 755 O O . GLU A 1 95 ? -17.641 16.141 2.533 1 82.31 95 GLU A O 1
ATOM 760 N N . SER A 1 96 ? -17.594 16.688 4.539 1 67.5 96 SER A N 1
ATOM 761 C CA . SER A 1 96 ? -18.438 17.875 4.422 1 67.5 96 SER A CA 1
ATOM 762 C C . SER A 1 96 ? -17.766 18.953 3.576 1 67.5 96 SER A C 1
ATOM 764 O O . SER A 1 96 ? -16.531 19.016 3.52 1 67.5 96 SER A O 1
ATOM 766 N N . MET B 1 1 ? 20.172 -35.312 -3.717 1 55.41 1 MET B N 1
ATOM 767 C CA . MET B 1 1 ? 19.672 -34.188 -2.939 1 55.41 1 MET B CA 1
ATOM 768 C C . MET B 1 1 ? 18.891 -33.219 -3.824 1 55.41 1 MET B C 1
ATOM 770 O O . MET B 1 1 ? 19.453 -32.625 -4.758 1 55.41 1 MET B O 1
ATOM 774 N N . GLN B 1 2 ? 17.594 -33.438 -4.113 1 63.12 2 GLN B N 1
ATOM 775 C CA . GLN B 1 2 ? 16.766 -32.688 -5.062 1 63.12 2 GLN B CA 1
ATOM 776 C C . GLN B 1 2 ? 16.812 -31.188 -4.773 1 63.12 2 G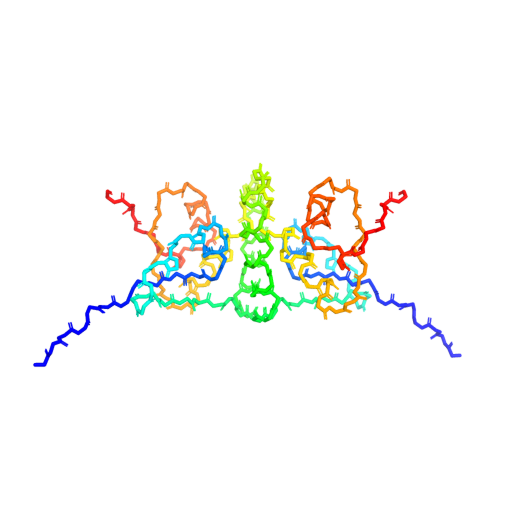LN B C 1
ATOM 778 O O . GLN B 1 2 ? 16.5 -30.75 -3.66 1 63.12 2 GLN B O 1
ATOM 783 N N . GLU B 1 3 ? 17.641 -30.516 -5.336 1 66.5 3 GLU B N 1
ATOM 784 C CA . GLU B 1 3 ? 17.828 -29.078 -5.156 1 66.5 3 GLU B CA 1
ATOM 785 C C . GLU B 1 3 ? 16.531 -28.312 -5.359 1 66.5 3 GLU B C 1
ATOM 787 O O . GLU B 1 3 ? 15.938 -28.359 -6.438 1 66.5 3 GLU B O 1
ATOM 792 N N . LYS B 1 4 ? 15.711 -28.188 -4.336 1 73.12 4 LYS B N 1
ATOM 793 C CA . LYS B 1 4 ? 14.469 -27.422 -4.469 1 73.12 4 LYS B CA 1
ATOM 794 C C . LYS B 1 4 ? 14.719 -26.078 -5.133 1 73.12 4 LYS B C 1
ATOM 796 O O . LYS B 1 4 ? 15.625 -25.328 -4.73 1 73.12 4 LYS B O 1
ATOM 801 N N . PRO B 1 5 ? 14.109 -25.859 -6.25 1 85 5 PRO B N 1
ATOM 802 C CA . PRO B 1 5 ? 14.281 -24.578 -6.926 1 85 5 PRO B CA 1
ATOM 803 C C . PRO B 1 5 ? 14.07 -23.391 -5.996 1 85 5 PRO B C 1
ATOM 805 O O . PRO B 1 5 ? 13.328 -23.484 -5.016 1 85 5 PRO B O 1
ATOM 808 N N . ASP B 1 6 ? 14.914 -22.328 -6.129 1 90.44 6 ASP B N 1
ATOM 809 C CA . ASP B 1 6 ? 14.75 -21.094 -5.367 1 90.44 6 ASP B CA 1
ATOM 810 C C . ASP B 1 6 ? 13.312 -20.594 -5.441 1 90.44 6 ASP B C 1
ATOM 812 O O . ASP B 1 6 ? 12.695 -20.625 -6.504 1 90.44 6 ASP B O 1
ATOM 816 N N . PRO B 1 7 ? 12.727 -20.297 -4.406 1 95 7 PRO B N 1
ATOM 817 C CA . PRO B 1 7 ? 11.352 -19.812 -4.426 1 95 7 PRO B CA 1
ATOM 818 C C . PRO B 1 7 ? 11.203 -18.531 -5.242 1 95 7 PRO B C 1
ATOM 820 O O . PRO B 1 7 ? 12.156 -17.75 -5.375 1 95 7 PRO B O 1
ATOM 823 N N . ILE B 1 8 ? 10.07 -18.328 -5.879 1 95.94 8 ILE B N 1
ATOM 824 C CA . ILE B 1 8 ? 9.68 -17.047 -6.457 1 95.94 8 ILE B CA 1
ATOM 825 C C . ILE B 1 8 ? 9.328 -16.062 -5.34 1 95.94 8 ILE B C 1
ATOM 827 O O . ILE B 1 8 ? 8.469 -16.344 -4.5 1 95.94 8 ILE B O 1
ATOM 831 N N . VAL B 1 9 ? 10.039 -14.938 -5.293 1 97.75 9 VAL B N 1
ATOM 832 C CA . VAL B 1 9 ? 9.828 -13.961 -4.227 1 97.75 9 VAL B CA 1
ATOM 833 C C . VAL B 1 9 ? 8.93 -12.836 -4.73 1 97.75 9 VAL B C 1
ATOM 835 O O . VAL B 1 9 ? 9.148 -12.297 -5.816 1 97.75 9 VAL B O 1
ATOM 838 N N . THR B 1 10 ? 7.957 -12.5 -3.988 1 97.81 10 THR B N 1
ATOM 839 C CA . THR B 1 10 ? 7.117 -11.344 -4.266 1 97.81 10 THR B CA 1
ATOM 840 C C . THR B 1 10 ? 6.66 -10.68 -2.967 1 97.81 10 THR B C 1
ATOM 842 O O . THR B 1 10 ? 7.223 -10.945 -1.901 1 97.81 10 THR B O 1
ATOM 845 N N . THR B 1 11 ? 5.805 -9.703 -2.979 1 98.56 11 THR B N 1
ATOM 846 C CA . THR B 1 11 ? 5.281 -9.031 -1.793 1 98.56 11 THR B CA 1
ATOM 847 C C . THR B 1 11 ? 3.777 -9.25 -1.668 1 98.56 11 THR B C 1
ATOM 849 O O . THR B 1 11 ? 3.109 -9.578 -2.648 1 98.56 11 THR B O 1
ATOM 852 N N . ILE B 1 12 ? 3.256 -8.969 -0.525 1 98.81 12 ILE B N 1
ATOM 853 C CA . ILE B 1 12 ? 1.824 -9.117 -0.286 1 98.81 12 ILE B CA 1
ATOM 854 C C . ILE B 1 12 ? 1.052 -8.117 -1.146 1 98.81 12 ILE B C 1
ATOM 856 O O . ILE B 1 12 ? -0.051 -8.414 -1.613 1 98.81 12 ILE B O 1
ATOM 860 N N . LEU B 1 13 ? 1.67 -6.988 -1.405 1 98.56 13 LEU B N 1
ATOM 861 C CA . LEU B 1 13 ? 1.004 -5.988 -2.232 1 98.56 13 LEU B CA 1
ATOM 862 C C . LEU B 1 13 ? 0.808 -6.5 -3.654 1 98.56 13 LEU B C 1
ATOM 864 O O . LEU B 1 13 ? -0.253 -6.301 -4.25 1 98.56 13 LEU B O 1
ATOM 868 N N . ASN B 1 14 ? 1.825 -7.246 -4.211 1 97.19 14 ASN B N 1
ATOM 869 C CA . ASN B 1 14 ? 1.709 -7.824 -5.547 1 97.19 14 ASN B CA 1
ATOM 870 C C . ASN B 1 14 ? 0.703 -8.969 -5.578 1 97.19 14 ASN B C 1
ATOM 872 O O . ASN B 1 14 ? -0.025 -9.141 -6.559 1 97.19 14 ASN B O 1
ATOM 876 N N . VAL B 1 15 ? 0.664 -9.766 -4.52 1 98.38 15 VAL B N 1
ATOM 877 C CA . VAL B 1 15 ? -0.302 -10.859 -4.422 1 98.38 15 VAL B CA 1
ATOM 878 C C . VAL B 1 15 ? -1.721 -10.289 -4.43 1 98.38 15 VAL B C 1
ATOM 880 O O . VAL B 1 15 ? -2.602 -10.82 -5.109 1 98.38 15 VAL B O 1
ATOM 883 N N . ILE B 1 16 ? -1.903 -9.203 -3.693 1 98.44 16 ILE B N 1
ATOM 884 C CA . ILE B 1 16 ? -3.213 -8.562 -3.617 1 98.44 16 ILE B CA 1
ATOM 885 C C . ILE B 1 16 ? -3.629 -8.07 -5 1 98.44 16 ILE B C 1
ATOM 887 O O . ILE B 1 16 ? -4.789 -8.203 -5.395 1 98.44 16 ILE B O 1
ATOM 891 N N . GLU B 1 17 ? -2.711 -7.512 -5.773 1 96.31 17 GLU B N 1
ATOM 892 C CA . GLU B 1 17 ? -3.008 -7.004 -7.109 1 96.31 17 GLU B CA 1
ATOM 893 C C . GLU B 1 17 ? -3.26 -8.141 -8.094 1 96.31 17 GLU B C 1
ATOM 895 O O . GLU B 1 17 ? -4.012 -7.984 -9.055 1 96.31 17 GLU B O 1
ATOM 900 N N . TYR B 1 18 ? -2.553 -9.227 -7.836 1 95.69 18 TYR B N 1
ATOM 901 C CA . TYR B 1 18 ? -2.658 -10.391 -8.711 1 95.69 18 TYR B CA 1
ATOM 902 C C . TYR B 1 18 ? -2.779 -11.68 -7.898 1 95.69 18 TYR B C 1
ATOM 904 O O . TYR B 1 18 ? -1.856 -12.492 -7.875 1 95.69 18 TYR B O 1
ATOM 912 N N . PRO B 1 19 ? -3.992 -11.922 -7.363 1 96.19 19 PRO B N 1
ATOM 913 C CA . PRO B 1 19 ? -4.199 -13.047 -6.453 1 96.19 19 PRO B CA 1
ATOM 914 C C . PRO B 1 19 ? -3.893 -14.391 -7.102 1 96.19 19 PRO B C 1
ATOM 916 O O . PRO B 1 19 ? -3.436 -15.32 -6.426 1 96.19 19 PRO B O 1
ATOM 919 N N . PRO B 1 20 ? -3.973 -14.609 -8.359 1 95.12 20 PRO B N 1
ATOM 920 C CA . PRO B 1 20 ? -3.699 -15.906 -8.984 1 95.12 20 PRO B CA 1
ATOM 921 C C . PRO B 1 20 ? -2.273 -16.391 -8.734 1 95.12 20 PRO B C 1
ATOM 923 O O . PRO B 1 20 ? -1.988 -17.578 -8.883 1 95.12 20 PRO B O 1
ATOM 926 N N . ILE B 1 21 ? -1.345 -15.508 -8.398 1 96.75 21 ILE B N 1
ATOM 927 C CA . ILE B 1 21 ? 0.041 -15.883 -8.133 1 96.75 21 ILE B CA 1
ATOM 928 C C .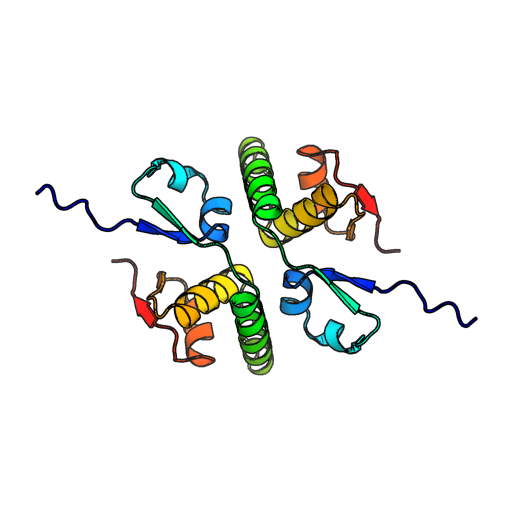 ILE B 1 21 ? 0.099 -16.859 -6.961 1 96.75 21 ILE B C 1
ATOM 930 O O . ILE B 1 21 ? 1.089 -17.562 -6.789 1 96.75 21 ILE B O 1
ATOM 934 N N . LEU B 1 22 ? -0.951 -16.891 -6.137 1 96.25 22 LEU B N 1
ATOM 935 C CA . LEU B 1 22 ? -1.021 -17.812 -5 1 96.25 22 LEU B CA 1
ATOM 936 C C . LEU B 1 22 ? -1.02 -19.266 -5.465 1 96.25 22 LEU B C 1
ATOM 938 O O . LEU B 1 22 ? -0.743 -20.172 -4.676 1 96.25 22 LEU B O 1
ATOM 942 N N . ASP B 1 23 ? -1.317 -19.453 -6.707 1 96.38 23 ASP B N 1
ATOM 943 C CA . ASP B 1 23 ? -1.352 -20.812 -7.258 1 96.38 23 ASP B CA 1
ATOM 944 C C . ASP B 1 23 ? 0.041 -21.438 -7.262 1 96.38 23 ASP B C 1
ATOM 946 O O . ASP B 1 23 ? 0.177 -22.656 -7.371 1 96.38 23 ASP B O 1
ATOM 950 N N . LEU B 1 24 ? 1.02 -20.625 -7.129 1 96.19 24 LEU B N 1
ATOM 951 C CA . LEU B 1 24 ? 2.389 -21.125 -7.062 1 96.19 24 LEU B CA 1
ATOM 952 C C . LEU B 1 24 ? 2.625 -21.875 -5.762 1 96.19 24 LEU B C 1
ATOM 954 O O . LEU B 1 24 ? 3.592 -22.641 -5.645 1 96.19 24 LEU B O 1
ATOM 958 N N . GLY B 1 25 ? 1.84 -21.656 -4.812 1 94.38 25 GLY B N 1
ATOM 959 C CA . GLY B 1 25 ? 1.886 -22.422 -3.574 1 94.38 25 GLY B CA 1
ATOM 960 C C . GLY B 1 25 ? 3.219 -22.312 -2.857 1 94.38 25 GLY B C 1
ATOM 961 O O . GLY B 1 25 ? 3.719 -21.203 -2.631 1 94.38 25 GLY B O 1
ATOM 962 N N . GLY B 1 26 ? 3.754 -23.516 -2.598 1 93.81 26 GLY B N 1
ATOM 963 C CA . GLY B 1 26 ? 4.973 -23.609 -1.812 1 93.81 26 GLY B CA 1
ATOM 964 C C . GLY B 1 26 ? 6.18 -23 -2.504 1 93.81 26 GLY B C 1
ATOM 965 O O . GLY B 1 26 ? 7.227 -22.812 -1.884 1 93.81 26 GLY B O 1
ATOM 966 N N . LYS B 1 27 ? 6.113 -22.656 -3.725 1 96.31 27 LYS B N 1
ATOM 967 C CA . LYS B 1 27 ? 7.203 -22.062 -4.484 1 96.31 27 LYS B CA 1
ATOM 968 C C . LYS B 1 27 ? 7.223 -20.547 -4.309 1 96.31 27 LYS B C 1
ATOM 970 O O . LYS B 1 27 ? 8.148 -19.875 -4.766 1 96.31 27 LYS B O 1
ATOM 975 N N . LEU B 1 28 ? 6.207 -20.031 -3.672 1 97.44 28 LEU B N 1
ATOM 976 C CA . LEU B 1 28 ? 6.035 -18.594 -3.525 1 97.44 28 LEU B CA 1
ATOM 977 C C . LEU B 1 28 ? 6.465 -18.141 -2.139 1 97.44 28 LEU B C 1
ATOM 979 O O . LEU B 1 28 ? 6.078 -18.734 -1.132 1 97.44 28 LEU B O 1
ATOM 983 N N . LEU B 1 29 ? 7.328 -17.156 -2.078 1 97.56 29 LEU B N 1
ATOM 984 C CA . LEU B 1 29 ? 7.652 -16.453 -0.846 1 97.56 29 LEU B CA 1
ATOM 985 C C . LEU B 1 29 ? 7.105 -15.023 -0.879 1 97.56 29 LEU B C 1
ATOM 987 O O . LEU B 1 29 ? 7.453 -14.242 -1.769 1 97.56 29 LEU B O 1
ATOM 991 N N . VAL B 1 30 ? 6.324 -14.703 0.08 1 98.5 30 VAL B N 1
ATOM 992 C CA . VAL B 1 30 ? 5.641 -13.422 0.09 1 98.5 30 VAL B CA 1
ATOM 993 C C . VAL B 1 30 ? 6.227 -12.531 1.182 1 98.5 30 VAL B C 1
ATOM 995 O O . VAL B 1 30 ? 6.215 -12.891 2.361 1 98.5 30 VAL B O 1
ATOM 998 N N . ILE B 1 31 ? 6.68 -11.391 0.846 1 98.62 31 ILE B N 1
ATOM 999 C CA . ILE B 1 31 ? 7.262 -10.422 1.768 1 98.62 31 ILE B CA 1
ATOM 1000 C C . ILE B 1 31 ? 6.215 -9.391 2.162 1 98.62 31 ILE B C 1
ATOM 1002 O O . ILE B 1 31 ? 5.477 -8.883 1.31 1 98.62 31 ILE B O 1
ATOM 1006 N N . TYR B 1 32 ? 6.102 -9.102 3.41 1 98.81 32 TYR B N 1
ATOM 1007 C CA . TYR B 1 32 ? 5.289 -8.008 3.93 1 98.81 32 TYR B CA 1
ATOM 1008 C C . TYR B 1 32 ? 6.145 -6.781 4.215 1 98.81 32 TYR B C 1
ATOM 1010 O O . TYR B 1 32 ? 7.262 -6.898 4.719 1 98.81 32 TYR B O 1
ATOM 1018 N N . PRO B 1 33 ? 5.602 -5.605 3.863 1 98.75 33 PRO B N 1
ATOM 1019 C CA . PRO B 1 33 ? 6.379 -4.402 4.168 1 98.75 33 PRO B CA 1
ATOM 1020 C C . PRO B 1 33 ? 6.578 -4.191 5.664 1 98.75 33 PRO B C 1
ATOM 1022 O O . PRO B 1 33 ? 5.688 -4.496 6.461 1 98.75 33 PRO B O 1
ATOM 1025 N N . THR B 1 34 ? 7.691 -3.635 6.043 1 98.56 34 THR B N 1
ATOM 1026 C CA . THR B 1 34 ? 8.008 -3.244 7.414 1 98.56 34 THR B CA 1
ATOM 1027 C C . THR B 1 34 ? 7.922 -1.729 7.578 1 98.56 34 THR B C 1
ATOM 1029 O O . THR B 1 34 ? 7.746 -1.003 6.598 1 98.56 34 THR B O 1
ATOM 1032 N N . LYS B 1 35 ? 7.992 -1.358 8.859 1 98.5 35 LYS B N 1
ATOM 1033 C CA . LYS B 1 35 ? 8.039 0.075 9.141 1 98.5 35 LYS B CA 1
ATOM 1034 C C . LYS B 1 35 ? 9.188 0.742 8.383 1 98.5 35 LYS B C 1
ATOM 1036 O O . LYS B 1 35 ? 9.023 1.832 7.832 1 98.5 35 LYS B O 1
ATOM 1041 N N . GLU B 1 36 ? 10.344 0.091 8.352 1 98.69 36 GLU B N 1
ATOM 1042 C CA . GLU B 1 36 ? 11.516 0.626 7.664 1 98.69 36 GLU B CA 1
ATOM 1043 C C . GLU B 1 36 ? 11.258 0.769 6.168 1 98.69 36 GLU B C 1
ATOM 1045 O O . GLU B 1 36 ? 11.734 1.714 5.539 1 98.69 36 GLU B O 1
ATOM 1050 N N . ASP B 1 37 ? 10.523 -0.158 5.613 1 98.88 37 ASP B N 1
ATOM 1051 C CA . ASP B 1 37 ? 10.172 -0.064 4.199 1 98.88 37 ASP B CA 1
ATOM 1052 C C . ASP B 1 37 ? 9.32 1.17 3.928 1 98.88 37 ASP B C 1
ATOM 1054 O O . ASP B 1 37 ? 9.531 1.873 2.938 1 98.88 37 ASP B O 1
ATOM 1058 N N . TYR B 1 38 ? 8.398 1.458 4.793 1 98.88 38 TYR B N 1
ATOM 1059 C CA . TYR B 1 38 ? 7.52 2.607 4.605 1 98.88 38 TYR B CA 1
ATOM 1060 C C . TYR B 1 38 ? 8.281 3.914 4.797 1 98.88 38 TYR B C 1
ATOM 1062 O O . TYR B 1 38 ? 8.023 4.898 4.102 1 98.88 38 TYR B O 1
ATOM 1070 N N . GLU B 1 39 ? 9.164 3.9 5.766 1 98.69 39 GLU B N 1
ATOM 1071 C CA . GLU B 1 39 ? 9.961 5.102 5.992 1 98.69 39 GLU B CA 1
ATOM 1072 C C . GLU B 1 39 ? 10.812 5.434 4.766 1 98.69 39 GLU B C 1
ATOM 1074 O O . GLU B 1 39 ? 10.906 6.594 4.367 1 98.69 39 GLU B O 1
ATOM 1079 N N . LEU B 1 40 ? 11.406 4.418 4.23 1 98.88 40 LEU B N 1
ATOM 1080 C CA . LEU B 1 40 ? 12.156 4.637 3.002 1 98.88 40 LEU B CA 1
ATOM 1081 C C . LEU B 1 40 ? 11.234 5.086 1.872 1 98.88 40 LEU B C 1
ATOM 1083 O O . LEU B 1 40 ? 11.586 5.977 1.097 1 98.88 40 LEU B O 1
ATOM 1087 N N . THR B 1 41 ? 10.07 4.465 1.749 1 98.88 41 THR B N 1
ATOM 1088 C CA . THR B 1 41 ? 9.078 4.84 0.742 1 98.88 41 THR B CA 1
ATOM 1089 C C . THR B 1 41 ? 8.734 6.324 0.846 1 98.88 41 THR B C 1
ATOM 1091 O O . THR B 1 41 ? 8.695 7.027 -0.164 1 98.88 41 THR B O 1
ATOM 1094 N N . LEU B 1 42 ? 8.531 6.754 2.057 1 98.81 42 LEU B N 1
ATOM 1095 C CA . LEU B 1 42 ? 8.188 8.156 2.283 1 98.81 42 LEU B CA 1
ATOM 1096 C C . LEU B 1 42 ? 9.305 9.07 1.796 1 98.81 42 LEU B C 1
ATOM 1098 O O . LEU B 1 42 ? 9.039 10.07 1.118 1 98.81 42 LEU B O 1
ATOM 1102 N N . ARG B 1 43 ? 10.508 8.734 2.125 1 98.56 43 ARG B N 1
ATOM 1103 C CA . ARG B 1 43 ? 11.648 9.531 1.698 1 98.56 43 ARG B CA 1
ATOM 1104 C C . ARG B 1 43 ? 11.734 9.594 0.177 1 98.56 43 ARG B C 1
ATOM 1106 O O . ARG B 1 43 ? 11.922 10.672 -0.396 1 98.56 43 ARG B O 1
ATOM 1113 N N . ILE B 1 44 ? 11.617 8.492 -0.444 1 98.69 44 ILE B N 1
ATOM 1114 C CA . ILE B 1 44 ? 11.703 8.414 -1.898 1 98.69 44 ILE B CA 1
ATOM 1115 C C . ILE B 1 44 ? 10.562 9.211 -2.527 1 98.69 44 ILE B C 1
ATOM 1117 O O . ILE B 1 44 ? 10.773 9.945 -3.492 1 98.69 44 ILE B O 1
ATOM 1121 N N . MET B 1 45 ? 9.3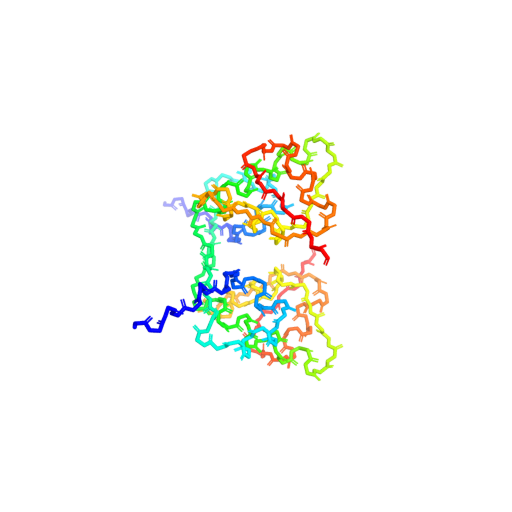44 9.078 -1.973 1 98.31 45 MET B N 1
ATOM 1122 C CA . MET B 1 45 ? 8.195 9.805 -2.5 1 98.31 45 MET B CA 1
ATOM 1123 C C . MET B 1 45 ? 8.398 11.312 -2.391 1 98.31 45 MET B C 1
ATOM 1125 O O . MET B 1 45 ? 8.039 12.055 -3.305 1 98.31 45 MET B O 1
ATOM 1129 N N . ILE B 1 46 ? 8.938 11.758 -1.316 1 97.94 46 ILE B N 1
ATOM 1130 C CA . ILE B 1 46 ? 9.211 13.18 -1.135 1 97.94 46 ILE B CA 1
ATOM 1131 C C . ILE B 1 46 ? 10.148 13.664 -2.238 1 97.94 46 ILE B C 1
ATOM 1133 O O . ILE B 1 46 ? 9.914 14.719 -2.838 1 97.94 46 ILE B O 1
ATOM 1137 N N . GLU B 1 47 ? 11.164 12.891 -2.543 1 97.88 47 GLU B N 1
ATOM 1138 C CA . GLU B 1 47 ? 12.117 13.266 -3.586 1 97.88 47 GLU B CA 1
ATOM 1139 C C . GLU B 1 47 ? 11.461 13.227 -4.965 1 97.88 47 GLU B C 1
ATOM 1141 O O . GLU B 1 47 ? 11.711 14.102 -5.797 1 97.88 47 GLU B O 1
ATOM 1146 N N . LEU B 1 48 ? 10.688 12.188 -5.227 1 97.88 48 LEU B N 1
ATOM 1147 C CA . LEU B 1 48 ? 9.992 12.078 -6.504 1 97.88 48 LEU B CA 1
ATOM 1148 C C . LEU B 1 48 ? 9.086 13.281 -6.734 1 97.88 48 LEU B C 1
ATOM 1150 O O . LEU B 1 48 ? 9.023 13.82 -7.844 1 97.88 48 LEU B O 1
ATOM 1154 N N . ARG B 1 49 ? 8.406 13.664 -5.723 1 96.62 49 ARG B N 1
ATOM 1155 C CA . ARG B 1 49 ? 7.523 14.82 -5.828 1 96.62 49 ARG B CA 1
ATOM 1156 C C . ARG B 1 49 ? 8.32 16.094 -6.113 1 96.62 49 ARG B C 1
ATOM 1158 O O . ARG B 1 49 ? 7.891 16.938 -6.91 1 96.62 49 ARG B O 1
ATOM 1165 N N . LYS B 1 50 ? 9.438 16.234 -5.488 1 96.31 50 LYS B N 1
ATOM 1166 C CA . LYS B 1 50 ? 10.297 17.391 -5.684 1 96.31 50 LYS B CA 1
ATOM 1167 C C . LYS B 1 50 ? 10.711 17.547 -7.145 1 96.31 50 LYS B C 1
ATOM 1169 O O . LYS B 1 50 ? 10.797 18.656 -7.664 1 96.31 50 LYS B O 1
ATOM 1174 N N . VAL B 1 51 ? 10.93 16.453 -7.77 1 95.81 51 VAL B N 1
ATOM 1175 C CA . VAL B 1 51 ? 11.43 16.5 -9.141 1 95.81 51 VAL B CA 1
ATOM 1176 C C . VAL B 1 51 ? 10.266 16.391 -10.125 1 95.81 51 VAL B C 1
ATOM 1178 O O . VAL B 1 51 ? 10.469 16.25 -11.328 1 95.81 51 VAL B O 1
ATOM 1181 N N . GLY B 1 52 ? 9.023 16.281 -9.656 1 94.88 52 GLY B N 1
ATOM 1182 C CA . GLY B 1 52 ? 7.828 16.391 -10.484 1 94.88 52 GLY B CA 1
ATOM 1183 C C . GLY B 1 52 ? 7.395 15.07 -11.094 1 94.88 52 GLY B C 1
ATOM 1184 O O . GLY B 1 52 ? 6.75 15.047 -12.141 1 94.88 52 GLY B O 1
ATOM 1185 N N . THR B 1 53 ? 7.809 13.938 -10.492 1 94.81 53 THR B N 1
ATOM 1186 C CA . THR B 1 53 ? 7.469 12.633 -11.055 1 94.81 53 THR B CA 1
ATOM 1187 C C . THR B 1 53 ? 6.965 11.688 -9.969 1 94.81 53 THR B C 1
ATOM 1189 O O . THR B 1 53 ? 7.57 10.641 -9.719 1 94.81 53 THR B O 1
ATOM 1192 N N . PRO B 1 54 ? 5.883 12.125 -9.305 1 94.56 54 PRO B N 1
ATOM 1193 C CA . PRO B 1 54 ? 5.352 11.172 -8.328 1 94.56 54 PRO B CA 1
ATOM 1194 C C . PRO B 1 54 ? 4.895 9.867 -8.977 1 94.56 54 PRO B C 1
ATOM 1196 O O . PRO B 1 54 ? 4.359 9.875 -10.086 1 94.56 54 PRO B O 1
ATOM 1199 N N . VAL B 1 55 ? 5.16 8.711 -8.344 1 96.06 55 VAL B N 1
ATOM 1200 C CA . VAL B 1 55 ? 4.895 7.359 -8.82 1 96.06 55 VAL B CA 1
ATOM 1201 C C . VAL B 1 55 ? 3.883 6.676 -7.906 1 96.06 55 VAL B C 1
ATOM 1203 O O . VAL B 1 55 ? 3.676 7.105 -6.77 1 96.06 55 VAL B O 1
ATOM 1206 N N . ASN B 1 56 ? 3.221 5.688 -8.398 1 95.81 56 ASN B N 1
ATOM 1207 C CA . ASN B 1 56 ? 2.295 4.895 -7.598 1 95.81 56 ASN B CA 1
ATOM 1208 C C . ASN B 1 56 ? 2.941 4.414 -6.301 1 95.81 56 ASN B C 1
ATOM 1210 O O . ASN B 1 56 ? 4.066 3.906 -6.316 1 95.81 56 ASN B O 1
ATOM 1214 N N . VAL B 1 57 ? 2.217 4.617 -5.188 1 97.75 57 VAL B N 1
ATOM 1215 C CA . VAL B 1 57 ? 2.77 4.32 -3.871 1 97.75 57 VAL B CA 1
ATOM 1216 C C . VAL B 1 57 ? 3.16 2.848 -3.795 1 97.75 57 VAL B C 1
ATOM 1218 O O . VAL B 1 57 ? 4.191 2.5 -3.213 1 97.75 57 VAL B O 1
ATOM 1221 N N . VAL B 1 58 ? 2.357 1.957 -4.367 1 97.94 58 VAL B N 1
ATOM 1222 C CA . VAL B 1 58 ? 2.631 0.524 -4.312 1 97.94 58 VAL B CA 1
ATOM 1223 C C . VAL B 1 58 ? 3.984 0.23 -4.953 1 97.94 58 VAL B C 1
ATOM 1225 O O . VAL B 1 58 ? 4.785 -0.528 -4.402 1 97.94 58 VAL B O 1
ATOM 1228 N N . ASP B 1 59 ? 4.305 0.842 -6.027 1 98.06 59 ASP B N 1
ATOM 1229 C CA . ASP B 1 59 ? 5.578 0.64 -6.707 1 98.06 59 ASP B CA 1
ATOM 1230 C C . ASP B 1 59 ? 6.742 1.14 -5.855 1 98.06 59 ASP B C 1
ATOM 1232 O O . ASP B 1 59 ? 7.809 0.522 -5.828 1 98.06 59 ASP B O 1
ATOM 1236 N N . VAL B 1 60 ? 6.531 2.277 -5.199 1 98.75 60 VAL B N 1
ATOM 1237 C CA . VAL B 1 60 ? 7.605 2.814 -4.371 1 98.75 60 VAL B CA 1
ATOM 1238 C C . VAL B 1 60 ? 7.828 1.913 -3.162 1 98.75 60 VAL B C 1
ATOM 1240 O O . VAL B 1 60 ? 8.969 1.698 -2.74 1 98.75 60 VAL B O 1
ATOM 1243 N N . VAL B 1 61 ? 6.77 1.382 -2.584 1 98.88 61 VAL B N 1
ATOM 1244 C CA . VAL B 1 61 ? 6.906 0.437 -1.481 1 98.88 61 VAL B CA 1
ATOM 1245 C C . VAL B 1 61 ? 7.68 -0.793 -1.948 1 98.88 61 VAL B C 1
ATOM 1247 O O . VAL B 1 61 ? 8.594 -1.26 -1.26 1 98.88 61 VAL B O 1
ATOM 1250 N N . LEU B 1 62 ? 7.312 -1.306 -3.139 1 98.69 62 LEU B N 1
ATOM 1251 C CA . LEU B 1 62 ? 8.023 -2.453 -3.695 1 98.69 62 LEU B CA 1
ATOM 1252 C C . LEU B 1 62 ? 9.508 -2.148 -3.854 1 98.69 62 LEU B C 1
ATOM 1254 O O . LEU B 1 62 ? 10.359 -2.959 -3.475 1 98.69 62 LEU B O 1
ATOM 1258 N N . ALA B 1 63 ? 9.805 -1.019 -4.398 1 98.88 63 ALA B N 1
ATOM 1259 C CA . ALA B 1 63 ? 11.195 -0.603 -4.562 1 98.88 63 ALA B CA 1
ATOM 1260 C C . ALA B 1 63 ? 11.906 -0.508 -3.217 1 98.88 63 ALA B C 1
ATOM 1262 O O . ALA B 1 63 ? 13.047 -0.945 -3.076 1 98.88 63 ALA B O 1
ATOM 1263 N N . SER B 1 64 ? 11.242 0.073 -2.236 1 98.94 64 SER B N 1
ATOM 1264 C CA . SER B 1 64 ? 11.805 0.229 -0.902 1 98.94 64 SER B CA 1
ATOM 1265 C C . SER B 1 64 ? 12.117 -1.125 -0.272 1 98.94 64 SER B C 1
ATOM 1267 O O . SER B 1 64 ? 13.164 -1.296 0.357 1 98.94 64 SER B O 1
ATOM 1269 N N . ILE B 1 65 ? 11.211 -2.082 -0.464 1 98.94 65 ILE B N 1
ATOM 1270 C CA . ILE B 1 65 ? 11.438 -3.441 0.018 1 98.94 65 ILE B CA 1
ATOM 1271 C C . ILE B 1 65 ? 12.68 -4.023 -0.644 1 98.94 65 ILE B C 1
ATOM 1273 O O . ILE B 1 65 ? 13.539 -4.598 0.031 1 98.94 65 ILE B O 1
ATOM 1277 N N . ALA B 1 66 ? 12.75 -3.914 -1.952 1 98.88 66 ALA B N 1
ATOM 1278 C CA . ALA B 1 66 ? 13.891 -4.449 -2.697 1 98.88 66 ALA B CA 1
ATOM 1279 C C . ALA B 1 66 ? 15.195 -3.818 -2.234 1 98.88 66 ALA B C 1
ATOM 1281 O O . ALA B 1 66 ? 16.188 -4.523 -1.988 1 98.88 66 ALA B O 1
ATOM 1282 N N . ILE B 1 67 ? 15.234 -2.508 -2.102 1 98.88 67 ILE B N 1
ATOM 1283 C CA . ILE B 1 67 ? 16.438 -1.775 -1.692 1 98.88 67 ILE B CA 1
ATOM 1284 C C . ILE B 1 67 ? 16.859 -2.225 -0.297 1 98.88 67 ILE B C 1
ATOM 1286 O O . ILE B 1 67 ? 18.031 -2.562 -0.077 1 98.88 67 ILE B O 1
ATOM 1290 N N . ASN B 1 68 ? 15.875 -2.236 0.665 1 98.81 68 ASN B N 1
ATOM 1291 C CA . ASN B 1 68 ? 16.172 -2.57 2.053 1 98.81 68 ASN B CA 1
ATOM 1292 C C . ASN B 1 68 ? 16.719 -3.992 2.182 1 98.81 68 ASN B C 1
ATOM 1294 O O . ASN B 1 68 ? 17.438 -4.301 3.131 1 98.81 68 ASN B O 1
ATOM 1298 N N . ARG B 1 69 ? 16.406 -4.812 1.237 1 98.44 69 ARG B N 1
ATOM 1299 C CA . ARG B 1 69 ? 16.797 -6.215 1.341 1 98.44 69 ARG B CA 1
ATOM 1300 C C . ARG B 1 69 ? 17.844 -6.574 0.287 1 98.44 69 ARG B C 1
ATOM 1302 O O . ARG B 1 69 ? 18.141 -7.754 0.083 1 98.44 69 ARG B O 1
ATOM 1309 N N . ASN B 1 70 ? 18.328 -5.598 -0.466 1 98.31 70 ASN B N 1
ATOM 1310 C CA . ASN B 1 70 ? 19.328 -5.785 -1.515 1 98.31 70 ASN B CA 1
ATOM 1311 C C . ASN B 1 70 ? 18.844 -6.77 -2.578 1 98.31 70 ASN B C 1
ATOM 1313 O O . ASN B 1 70 ? 19.578 -7.676 -2.967 1 98.31 70 ASN B O 1
ATOM 1317 N N . MET B 1 71 ? 17.656 -6.625 -2.93 1 98.19 71 MET B N 1
ATOM 1318 C CA . MET B 1 71 ? 17.062 -7.457 -3.967 1 98.19 71 MET B CA 1
ATOM 1319 C C . MET B 1 71 ? 16.922 -6.68 -5.27 1 98.19 71 MET B C 1
ATOM 1321 O O . MET B 1 71 ? 16.953 -5.449 -5.273 1 98.19 71 MET B O 1
ATOM 1325 N N . VAL B 1 72 ? 16.734 -7.434 -6.328 1 98.25 72 VAL B N 1
ATOM 1326 C CA . VAL B 1 72 ? 16.531 -6.855 -7.652 1 98.25 72 VAL B CA 1
ATOM 1327 C C . VAL B 1 72 ? 15.047 -6.895 -8.008 1 98.25 72 VAL B C 1
ATOM 1329 O O . VAL B 1 72 ? 14.367 -7.891 -7.742 1 98.25 72 VAL B O 1
ATOM 1332 N N . VAL B 1 73 ? 14.523 -5.855 -8.57 1 98.25 73 VAL B N 1
ATOM 1333 C CA . VAL B 1 73 ? 13.148 -5.828 -9.07 1 98.25 73 VAL B CA 1
ATOM 1334 C C . VAL B 1 73 ? 13.133 -6.234 -10.539 1 98.25 73 VAL B C 1
ATOM 1336 O O . VAL B 1 73 ? 13.836 -5.645 -11.359 1 98.25 73 VAL B O 1
ATOM 1339 N N . VAL B 1 74 ? 12.383 -7.246 -10.82 1 97.31 74 VAL B N 1
ATOM 1340 C CA . VAL B 1 74 ? 12.203 -7.66 -12.211 1 97.31 74 VAL B CA 1
ATOM 1341 C C . VAL B 1 74 ? 10.922 -7.047 -12.773 1 97.31 74 VAL B C 1
ATOM 1343 O O . VAL B 1 74 ? 9.82 -7.438 -12.391 1 97.31 74 VAL B O 1
ATOM 1346 N N . SER B 1 75 ? 11.031 -6.082 -13.57 1 96.44 75 SER B N 1
ATOM 1347 C CA . SER B 1 75 ? 9.898 -5.336 -14.102 1 96.44 75 SER B CA 1
ATOM 1348 C C . SER B 1 75 ? 10.305 -4.52 -15.328 1 96.44 75 SER B C 1
ATOM 1350 O O . SER B 1 75 ? 11.469 -4.148 -15.477 1 96.44 75 SER B O 1
ATOM 1352 N N . ASN B 1 76 ? 9.32 -4.305 -16.234 1 96.31 76 ASN B N 1
ATOM 1353 C CA . ASN B 1 76 ? 9.539 -3.398 -17.359 1 96.31 76 ASN B CA 1
ATOM 1354 C C . ASN B 1 76 ? 8.789 -2.084 -17.172 1 96.31 76 ASN B C 1
ATOM 1356 O O . ASN B 1 76 ? 8.664 -1.296 -18.125 1 96.31 76 ASN B O 1
ATOM 1360 N N . ASP B 1 77 ? 8.219 -1.844 -16.047 1 96.06 77 ASP B N 1
ATOM 1361 C CA . ASP B 1 77 ? 7.473 -0.619 -15.773 1 96.06 77 ASP B CA 1
ATOM 1362 C C . ASP B 1 77 ? 8.406 0.579 -15.641 1 96.06 77 ASP B C 1
ATOM 1364 O O . ASP B 1 77 ? 9.336 0.56 -14.836 1 96.06 77 ASP B O 1
ATOM 1368 N N . LYS B 1 78 ? 8.188 1.65 -16.375 1 95.88 78 LYS B N 1
ATOM 1369 C CA . LYS B 1 78 ? 9.016 2.852 -16.406 1 95.88 78 LYS B CA 1
ATOM 1370 C C . LYS B 1 78 ? 9.039 3.533 -15.039 1 95.88 78 LYS B C 1
ATOM 1372 O O . LYS B 1 78 ? 9.969 4.285 -14.727 1 95.88 78 LYS B O 1
ATOM 1377 N N . ASP B 1 79 ? 8.07 3.293 -14.203 1 96.81 79 ASP B N 1
ATOM 1378 C CA . ASP B 1 79 ? 8.008 3.883 -12.867 1 96.81 79 ASP B CA 1
ATOM 1379 C C . ASP B 1 79 ? 9.25 3.533 -12.055 1 96.81 79 ASP B C 1
ATOM 1381 O O . ASP B 1 79 ? 9.766 4.367 -11.312 1 96.81 79 ASP B O 1
ATOM 1385 N N . PHE B 1 80 ? 9.742 2.352 -12.234 1 97.94 80 PHE B N 1
ATOM 1386 C CA . PHE B 1 80 ? 10.898 1.934 -11.461 1 97.94 80 PHE B CA 1
ATOM 1387 C C . PHE B 1 80 ? 12.148 2.67 -11.914 1 97.94 80 PHE B C 1
ATOM 1389 O O . PHE B 1 80 ? 13.062 2.908 -11.117 1 97.94 80 PHE B O 1
ATOM 1396 N N . GLU B 1 81 ? 12.109 3.068 -13.172 1 96.94 81 GLU B N 1
ATOM 1397 C CA . GLU B 1 81 ? 13.227 3.883 -13.641 1 96.94 81 GLU B CA 1
ATOM 1398 C C . GLU B 1 81 ? 13.219 5.262 -12.992 1 96.94 81 GLU B C 1
ATOM 1400 O O . GLU B 1 81 ? 14.273 5.809 -12.672 1 96.94 81 GLU B O 1
ATOM 1405 N N . PHE B 1 82 ? 12.102 5.812 -12.828 1 97.81 82 PHE B N 1
ATOM 1406 C CA . PHE B 1 82 ? 11.992 7.09 -12.141 1 97.81 82 PHE B CA 1
ATOM 1407 C C . PHE B 1 82 ? 12.445 6.961 -10.688 1 97.81 82 PHE B C 1
ATOM 1409 O O . PHE B 1 82 ? 13.133 7.844 -10.172 1 97.81 82 PHE B O 1
ATOM 1416 N N . ILE B 1 83 ? 12.016 5.855 -10.031 1 98.56 83 ILE B N 1
ATOM 1417 C CA . ILE B 1 83 ? 12.43 5.613 -8.648 1 98.56 83 ILE B CA 1
ATOM 1418 C C . ILE B 1 83 ? 13.945 5.484 -8.578 1 98.56 83 ILE B C 1
ATOM 1420 O O . ILE B 1 83 ? 14.586 6.059 -7.695 1 98.56 83 ILE B O 1
ATOM 1424 N N . LYS B 1 84 ? 14.508 4.77 -9.508 1 98.12 84 LYS B N 1
ATOM 1425 C CA . LYS B 1 84 ? 15.945 4.523 -9.523 1 98.12 84 LYS B CA 1
ATOM 1426 C C . LYS B 1 84 ? 16.719 5.828 -9.656 1 98.12 84 LYS B C 1
ATOM 1428 O O . LYS B 1 84 ? 17.828 5.961 -9.117 1 98.12 84 LYS B O 1
ATOM 1433 N N . LYS B 1 85 ? 16.188 6.742 -10.328 1 97.25 85 LYS B N 1
ATOM 1434 C CA . LYS B 1 85 ? 16.844 8.039 -10.508 1 97.25 85 LYS B CA 1
ATOM 1435 C C . LYS B 1 85 ? 16.984 8.766 -9.172 1 97.25 85 LYS B C 1
ATOM 1437 O O . LYS B 1 85 ? 17.953 9.508 -8.969 1 97.25 85 LYS B O 1
ATOM 1442 N N . VAL B 1 86 ? 16.078 8.555 -8.234 1 97.56 86 VAL B N 1
ATOM 1443 C CA . VAL B 1 86 ? 16.078 9.258 -6.953 1 97.56 86 VAL B CA 1
ATOM 1444 C C . VAL B 1 86 ? 16.828 8.43 -5.914 1 97.56 86 VAL B C 1
ATOM 1446 O O . VAL B 1 86 ? 17.406 8.984 -4.973 1 97.56 86 VAL B O 1
ATOM 1449 N N . ASP B 1 87 ? 16.734 7.148 -6.016 1 98.38 87 ASP B N 1
ATOM 1450 C CA . ASP B 1 87 ? 17.484 6.23 -5.164 1 98.38 87 ASP B CA 1
ATOM 1451 C C . ASP B 1 87 ? 18.172 5.148 -5.996 1 98.38 87 ASP B C 1
ATOM 1453 O O . ASP B 1 87 ? 17.562 4.113 -6.301 1 98.38 87 ASP B O 1
ATOM 1457 N N . ASN B 1 88 ? 19.438 5.328 -6.254 1 98.31 88 ASN B N 1
ATOM 1458 C CA . ASN B 1 88 ? 20.156 4.508 -7.219 1 98.31 88 ASN B CA 1
ATOM 1459 C C . ASN B 1 88 ? 20.547 3.158 -6.625 1 98.31 88 ASN B C 1
ATOM 1461 O O . ASN B 1 88 ? 21.188 2.34 -7.297 1 98.31 88 ASN B O 1
ATOM 1465 N N . ARG B 1 89 ? 20.234 2.959 -5.391 1 98.81 89 ARG B N 1
ATOM 1466 C CA . ARG B 1 89 ? 20.453 1.643 -4.797 1 98.81 89 ARG B CA 1
ATOM 1467 C C . ARG B 1 89 ? 19.5 0.608 -5.395 1 98.81 89 ARG B C 1
ATOM 1469 O O . ARG B 1 89 ? 19.734 -0.597 -5.277 1 98.81 89 ARG B O 1
ATOM 1476 N N . LEU B 1 90 ? 18.453 1.037 -6.047 1 98.81 90 LEU B N 1
ATOM 1477 C CA . LEU B 1 90 ? 17.484 0.135 -6.652 1 98.81 90 LEU B CA 1
ATOM 1478 C C . LEU B 1 90 ? 18.078 -0.586 -7.855 1 98.81 90 LEU B C 1
ATOM 1480 O O . LEU B 1 90 ? 18.656 0.049 -8.742 1 98.81 90 LEU B O 1
ATOM 1484 N N . GLU B 1 91 ? 18 -1.827 -7.812 1 98.56 91 GLU B N 1
ATOM 1485 C CA . GLU B 1 91 ? 18.422 -2.643 -8.953 1 98.56 91 GLU B CA 1
ATOM 1486 C C . GLU B 1 91 ? 17.203 -3.184 -9.711 1 98.56 91 GLU B C 1
ATOM 1488 O O . GLU B 1 91 ? 16.297 -3.756 -9.102 1 98.56 91 GLU B O 1
ATOM 1493 N N . ILE 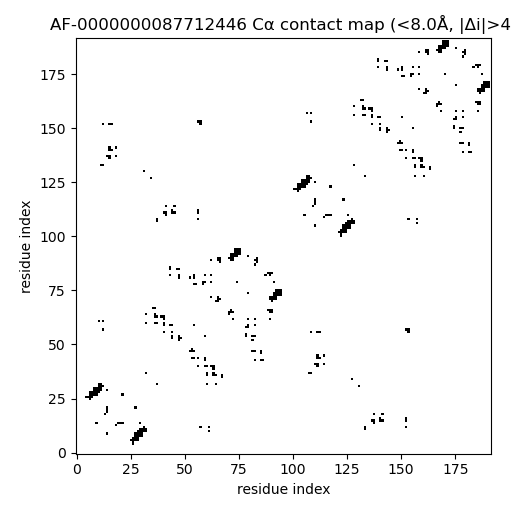B 1 92 ? 17.266 -3 -11.047 1 98.19 92 ILE B N 1
ATOM 1494 C CA . ILE B 1 92 ? 16.141 -3.406 -11.883 1 98.19 92 ILE B CA 1
ATOM 1495 C C . ILE B 1 92 ? 16.625 -4.363 -12.969 1 98.19 92 ILE B C 1
ATOM 1497 O O . ILE B 1 92 ? 17.703 -4.164 -13.547 1 98.19 92 ILE B O 1
ATOM 1501 N N . GLN B 1 93 ? 15.875 -5.402 -13.156 1 97.5 93 GLN B N 1
ATOM 1502 C CA . GLN B 1 93 ? 16.094 -6.324 -14.266 1 97.5 93 GLN B CA 1
ATOM 1503 C C . GLN B 1 93 ? 14.859 -6.406 -15.164 1 97.5 93 GLN B C 1
ATOM 1505 O O . GLN B 1 93 ? 13.742 -6.598 -14.672 1 97.5 93 GLN B O 1
ATOM 1510 N N . SER B 1 94 ? 14.953 -6.246 -16.516 1 92.25 94 SER B N 1
ATOM 1511 C CA . SER B 1 94 ? 13.836 -6.297 -17.453 1 92.25 94 SER B CA 1
ATOM 1512 C C . SER B 1 94 ? 13.258 -7.703 -17.547 1 92.25 94 SER B C 1
ATOM 1514 O O . SER B 1 94 ? 13.984 -8.688 -17.453 1 92.25 94 SER B O 1
ATOM 1516 N N . GLU B 1 95 ? 11.867 -7.641 -17.688 1 82.38 95 GLU B N 1
ATOM 1517 C CA . GLU B 1 95 ? 11.188 -8.914 -17.906 1 82.38 95 GLU B CA 1
ATOM 1518 C C . GLU B 1 95 ? 11.438 -9.422 -19.328 1 82.38 95 GLU B C 1
ATOM 1520 O O . GLU B 1 95 ? 11.344 -8.656 -20.297 1 82.38 95 GLU B O 1
ATOM 1525 N N . SER B 1 96 ? 12.352 -10.391 -19.719 1 67.62 96 SER B N 1
ATOM 1526 C CA . SER B 1 96 ? 12.602 -10.914 -21.062 1 67.62 96 SER B CA 1
ATOM 1527 C C . SER B 1 96 ? 11.305 -11.297 -21.75 1 67.62 96 SER B C 1
ATOM 1529 O O . SER B 1 96 ? 10.32 -11.648 -21.109 1 67.62 96 SER B O 1
#

Secondary structure (DSSP, 8-state):
---PPPPEEEEHHHHHH-GGGGGGGGGEEEEPP-HHHHHHHHHHHHHHHHTT----HHHHHHHHHHHHTT-EEE---HHHHHHHHH-TT-EEE---/---PPPPEEEEHHHHHH-GGGGGGGGGEEEEPP-HHHHHHHHHHHHHHHHTT----HHHHHHHHHHHHTT-EEE---HHHHHHHHH-TT-EEE---

pLDDT: mean 95.45, std 7.69, range [54.44, 98.94]

Sequence (192 aa):
MQEKPDPIVTTILNVIEYPPILDLGGKLLVIYPTKEDYELTLRIMIELRKVGTPVNVVDVVLASIAINRNMVVVSNDKDFEFIKKVDNRLEIQSESMQEKPDPIVTTILNVIEYPPILDLGGKLLVIYPTKEDYELTLRIMIELRKVGTPVNVVDVVLASIAINRNMVVVSNDKDFEFIKKVDNRLEIQSES

Organism: NCBI:txid1293036